Protein AF-A0AAW2RGF0-F1 (afdb_monomer_lite)

Sequence (194 aa):
MIFLYRNGGWCMHDEATTHYIDMIDQTTLGHQLLKSQFNKTPRAGWQIDPFGHSAVQAYLLGAELGFDSVHFARIDYQDRAKRKGDKSLEVIWQGSRTFGSSSQIFANAFPVHYSPPDGFHFEVNDDFNPVQDNPLLFDFNVEERVNDFIAAAMIQANVTRTNHIMWTMGDDFQYQYAESWFKQMDKLIHYVNK

InterPro domains:
  IPR000602 Glycoside hydrolase family 38, N-terminal domain [PF01074] (7-194)
  IPR011330 Glycoside hydrolase/deacetylase, beta/alpha-barrel [SSF88713] (6-193)
  IPR027291 Glycoside hydrolase 38, N-terminal domain superfamily [G3DSA:3.20.110.10] (3-194)
  IPR050843 Glycosyl Hydrolase Family 38 [PTHR11607] (7-194)

Foldseek 3Di:
DDDADALQFLDLDAAPPDDVVVVCVRSVVRQVVCCVPPVDQHQEHENADHADHALCCFQPVDQVSNHQAYEYAHDDPVVLVVLLVVLNQWDFRQSDPVCGPVRTHTYHHDNHHLEFPPLLAQAPPDPGDAQDCDPVDPDHQLVVVLVVVVVRLVSQVSSHDDPDDDGNHDDPPGPPPVCRNVVRVVSNVVSNVD

Organism: Sesamum radiatum (NCBI:txid300843)

pLDDT: mean 97.74, std 3.34, range [58.12, 98.94]

Structure (mmCIF, N/CA/C/O backbone):
data_AF-A0AAW2RGF0-F1
#
_entry.id   AF-A0AAW2RGF0-F1
#
loop_
_atom_site.group_PDB
_atom_site.id
_atom_site.type_symbol
_atom_site.label_atom_id
_atom_site.label_alt_id
_atom_site.label_comp_id
_atom_site.label_asym_id
_atom_site.label_entity_id
_atom_site.label_seq_id
_atom_site.pdbx_PDB_ins_code
_atom_site.Cartn_x
_atom_site.Cartn_y
_atom_site.Cartn_z
_atom_site.occupancy
_atom_site.B_iso_or_equiv
_atom_site.auth_seq_id
_atom_site.auth_comp_id
_atom_site.auth_asym_id
_atom_site.auth_atom_id
_atom_site.pdbx_PDB_model_num
ATOM 1 N N . MET A 1 1 ? 5.015 -21.083 -5.110 1.00 58.12 1 MET A N 1
ATOM 2 C CA . MET A 1 1 ? 4.326 -19.794 -4.899 1.00 58.12 1 MET A CA 1
ATOM 3 C C . MET A 1 1 ? 3.949 -19.695 -3.429 1.00 58.12 1 MET A C 1
ATOM 5 O O . MET A 1 1 ? 3.388 -20.650 -2.904 1.00 58.12 1 MET A O 1
ATOM 9 N N . ILE A 1 2 ? 4.343 -18.621 -2.745 1.00 82.81 2 ILE A N 1
ATOM 10 C CA . ILE A 1 2 ? 3.997 -18.368 -1.339 1.00 82.81 2 ILE A CA 1
ATOM 11 C C . ILE A 1 2 ? 2.954 -17.254 -1.344 1.00 82.81 2 ILE A C 1
ATOM 13 O O . ILE A 1 2 ? 3.208 -16.197 -1.910 1.00 82.81 2 ILE A O 1
ATOM 17 N N . PHE A 1 3 ? 1.796 -17.492 -0.729 1.00 87.81 3 PHE A N 1
ATOM 18 C CA . PHE A 1 3 ? 0.737 -16.492 -0.596 1.00 87.81 3 PHE A CA 1
ATOM 19 C C . PHE A 1 3 ? 0.695 -15.945 0.830 1.00 87.81 3 PHE A C 1
ATOM 21 O O . PHE A 1 3 ? 0.828 -16.693 1.804 1.00 87.81 3 PHE A O 1
ATOM 28 N N . LEU A 1 4 ? 0.485 -14.636 0.940 1.00 90.12 4 LEU A N 1
ATOM 29 C CA . LEU A 1 4 ? 0.260 -13.929 2.195 1.00 90.12 4 LEU A CA 1
ATOM 30 C C . LEU A 1 4 ? -1.112 -13.262 2.134 1.00 90.12 4 LEU A C 1
ATOM 32 O O . LEU A 1 4 ? -1.462 -12.653 1.128 1.00 90.12 4 LEU A O 1
ATOM 36 N N . TYR A 1 5 ? -1.868 -13.358 3.223 1.00 95.00 5 TYR A N 1
ATOM 37 C CA . TYR A 1 5 ? -3.185 -12.740 3.344 1.00 95.00 5 TYR A CA 1
ATOM 38 C C . TYR A 1 5 ? -3.071 -11.464 4.185 1.00 95.00 5 TYR A C 1
ATOM 40 O O . TYR A 1 5 ? -2.484 -11.481 5.270 1.00 95.00 5 TYR A O 1
ATOM 48 N N . ARG A 1 6 ? -3.619 -10.358 3.677 1.00 95.62 6 ARG A N 1
ATOM 49 C CA . ARG A 1 6 ? -3.687 -9.045 4.340 1.00 95.62 6 ARG A CA 1
ATOM 50 C C . ARG A 1 6 ? -5.149 -8.711 4.606 1.00 95.62 6 ARG A C 1
ATOM 52 O O . ARG A 1 6 ? -5.993 -9.103 3.807 1.00 95.62 6 ARG A O 1
ATOM 59 N N . ASN A 1 7 ? -5.435 -8.001 5.699 1.00 97.88 7 ASN A N 1
ATOM 60 C CA . ASN A 1 7 ? -6.787 -7.761 6.222 1.00 97.88 7 ASN A CA 1
ATOM 61 C C . ASN A 1 7 ? -7.527 -9.075 6.560 1.00 97.88 7 ASN A C 1
ATOM 63 O O . ASN A 1 7 ? -7.610 -9.461 7.724 1.00 97.88 7 ASN A O 1
ATOM 67 N N . GLY A 1 8 ? -7.971 -9.812 5.543 1.00 97.75 8 GLY A N 1
ATOM 68 C CA . GLY A 1 8 ? -8.549 -11.148 5.661 1.00 97.75 8 GLY A CA 1
ATOM 69 C C . GLY A 1 8 ? -10.017 -11.186 6.059 1.00 97.75 8 GLY A C 1
ATOM 70 O O . GLY A 1 8 ? -10.528 -12.282 6.260 1.00 97.75 8 GLY A O 1
ATOM 71 N N . GLY A 1 9 ? -10.688 -10.037 6.170 1.00 98.50 9 GLY A N 1
ATOM 72 C CA . GLY A 1 9 ? -12.146 -9.994 6.214 1.00 98.50 9 GLY A CA 1
ATOM 73 C C . GLY A 1 9 ? -12.784 -10.407 4.889 1.00 98.50 9 GLY A C 1
ATOM 74 O O . GLY A 1 9 ? -12.102 -10.616 3.884 1.00 98.50 9 GLY A O 1
ATOM 75 N N . TRP A 1 10 ? -14.108 -10.530 4.893 1.00 98.62 10 TRP A N 1
ATOM 76 C CA . TRP A 1 10 ? -14.881 -10.791 3.680 1.00 98.62 10 TRP A CA 1
ATOM 77 C C . TRP A 1 10 ? -14.760 -9.651 2.659 1.00 98.62 10 TRP A C 1
ATOM 79 O O . TRP A 1 10 ? -14.768 -9.887 1.453 1.00 98.62 10 TRP A O 1
ATOM 89 N N . CYS A 1 11 ? -14.608 -8.417 3.143 1.00 98.69 11 CYS A N 1
ATOM 90 C CA . CYS A 1 11 ? -14.291 -7.249 2.335 1.00 98.69 11 CYS A CA 1
ATOM 91 C C . CYS A 1 11 ? -13.312 -6.311 3.060 1.00 98.69 11 CYS A C 1
ATOM 93 O O . CYS A 1 11 ? -12.982 -6.480 4.236 1.00 98.69 11 CYS A O 1
ATOM 95 N N . MET A 1 12 ? -12.863 -5.288 2.337 1.00 98.75 12 MET A N 1
ATOM 96 C CA . MET A 1 12 ? -12.296 -4.078 2.924 1.00 98.75 12 MET A CA 1
ATOM 97 C C . MET A 1 12 ? -13.466 -3.128 3.208 1.00 98.75 12 MET A C 1
ATOM 99 O O . MET A 1 12 ? -14.015 -2.533 2.284 1.00 98.75 12 MET A O 1
ATOM 103 N N . HIS A 1 13 ? -13.932 -3.093 4.456 1.00 98.75 13 HIS A N 1
ATOM 104 C CA . HIS A 1 13 ? -15.134 -2.351 4.840 1.00 98.75 13 HIS A CA 1
ATOM 105 C C . HIS A 1 13 ? -14.890 -0.839 4.920 1.00 98.75 13 HIS A C 1
ATOM 107 O O . HIS A 1 13 ? -13.779 -0.396 5.194 1.00 98.75 13 HIS A O 1
ATOM 113 N N . ASP A 1 14 ? -15.957 -0.055 4.753 1.00 98.81 14 ASP A N 1
ATOM 114 C CA . ASP A 1 14 ? -15.958 1.367 5.106 1.00 98.81 14 ASP A CA 1
ATOM 115 C C . ASP A 1 14 ? -15.801 1.563 6.624 1.00 98.81 14 ASP A C 1
ATOM 117 O O . ASP A 1 14 ? -16.220 0.722 7.420 1.00 98.81 14 ASP A O 1
ATOM 121 N N . GLU A 1 15 ? -15.238 2.696 7.031 1.00 98.75 15 GLU A N 1
ATOM 122 C CA . GLU A 1 15 ? -14.968 3.035 8.430 1.00 98.75 15 GLU A CA 1
ATOM 123 C C . GLU A 1 15 ? -15.862 4.165 8.970 1.00 98.75 15 GLU A C 1
ATOM 125 O O . GLU A 1 15 ? -15.815 4.459 10.166 1.00 98.75 15 GLU A O 1
ATOM 130 N N . ALA A 1 16 ? -16.669 4.812 8.120 1.00 98.25 16 ALA A N 1
ATOM 131 C CA . ALA A 1 16 ? -17.530 5.928 8.518 1.00 98.25 16 ALA A CA 1
ATOM 132 C C . ALA A 1 16 ? -18.984 5.511 8.793 1.00 98.25 16 ALA A C 1
ATOM 134 O O . ALA A 1 16 ? -19.612 6.012 9.726 1.00 98.25 16 ALA A O 1
ATOM 135 N N . THR A 1 17 ? -19.529 4.613 7.974 1.00 98.50 17 THR A N 1
ATOM 136 C CA . THR A 1 17 ? -20.961 4.268 7.932 1.00 98.50 17 THR A CA 1
ATOM 137 C C . THR A 1 17 ? -21.256 2.824 8.331 1.00 98.50 17 THR A C 1
ATOM 139 O O . THR A 1 17 ? -22.365 2.330 8.129 1.00 98.50 17 THR A O 1
ATOM 142 N N . THR A 1 18 ? -20.286 2.146 8.937 1.00 98.31 18 THR A N 1
ATOM 143 C CA . THR A 1 18 ? -20.418 0.774 9.432 1.00 98.31 18 THR A CA 1
ATOM 144 C C . THR A 1 18 ? -20.630 0.742 10.942 1.00 98.31 18 THR A C 1
ATOM 146 O O . THR A 1 18 ? -20.141 1.588 11.693 1.00 98.31 18 THR A O 1
ATOM 149 N N . HIS A 1 19 ? -21.379 -0.255 11.414 1.00 98.69 19 HIS A N 1
ATOM 150 C CA . HIS A 1 19 ? -21.468 -0.548 12.838 1.00 98.69 19 HIS A CA 1
ATOM 151 C C . HIS A 1 19 ? -20.381 -1.559 13.222 1.00 98.69 19 HIS A C 1
ATOM 153 O O . HIS A 1 19 ? -20.101 -2.494 12.474 1.00 98.69 19 HIS A O 1
ATOM 159 N N . TYR A 1 20 ? -19.787 -1.420 14.412 1.00 98.31 20 TYR A N 1
ATOM 160 C CA . TYR A 1 20 ? -18.670 -2.279 14.834 1.00 98.31 20 TYR A CA 1
ATOM 161 C C . TYR A 1 20 ? -19.033 -3.773 14.884 1.00 98.31 20 TYR A C 1
ATOM 163 O O . TYR A 1 20 ? -18.160 -4.613 14.689 1.00 98.31 20 TYR A O 1
ATOM 171 N N . ILE A 1 21 ? -20.311 -4.107 15.111 1.00 98.75 21 ILE A N 1
ATOM 172 C CA . ILE A 1 21 ? -20.812 -5.491 15.032 1.00 98.75 21 ILE A CA 1
ATOM 173 C C . ILE A 1 21 ? -20.610 -6.040 13.615 1.00 98.75 21 ILE A C 1
ATOM 175 O O . ILE A 1 21 ? -19.971 -7.073 13.453 1.00 98.75 21 ILE A O 1
ATOM 179 N N . ASP A 1 22 ? -21.048 -5.308 12.590 1.00 98.75 22 ASP A N 1
ATOM 180 C CA . ASP A 1 22 ? -20.937 -5.751 11.197 1.00 98.75 22 ASP A CA 1
ATOM 181 C C . ASP A 1 22 ? -19.473 -5.813 10.740 1.00 98.75 22 ASP A C 1
ATOM 183 O O . ASP A 1 22 ? -19.077 -6.719 10.002 1.00 98.75 22 ASP A O 1
ATOM 187 N N . MET A 1 23 ? -18.636 -4.885 11.228 1.00 98.81 23 MET A N 1
ATOM 188 C CA . MET A 1 23 ? -17.187 -4.928 11.010 1.00 98.81 23 MET A CA 1
ATOM 189 C C . MET A 1 23 ? -16.578 -6.225 11.569 1.00 98.81 23 MET A C 1
ATOM 191 O O . MET A 1 23 ? -15.756 -6.850 10.891 1.00 98.81 23 MET A O 1
ATOM 195 N N . ILE A 1 24 ? -16.976 -6.644 12.779 1.00 98.88 24 ILE A N 1
ATOM 196 C CA . ILE A 1 24 ? -16.515 -7.886 13.422 1.00 98.88 24 ILE A CA 1
ATOM 197 C C . ILE A 1 24 ? -17.040 -9.111 12.675 1.00 98.88 24 ILE A C 1
ATOM 199 O O . ILE A 1 24 ? -16.260 -10.030 12.419 1.00 98.88 24 ILE A O 1
ATOM 203 N N . ASP A 1 25 ? -18.315 -9.132 12.297 1.00 98.81 25 ASP A N 1
ATOM 204 C CA . ASP A 1 25 ? -18.946 -10.288 11.656 1.00 98.81 25 ASP A CA 1
ATOM 205 C C . ASP A 1 25 ? -18.302 -10.596 10.301 1.00 98.81 25 ASP A C 1
ATOM 207 O O . ASP A 1 25 ? -17.840 -11.719 10.070 1.00 98.81 25 ASP A O 1
ATOM 211 N N . GLN A 1 26 ? -18.164 -9.591 9.427 1.00 98.75 26 GLN A N 1
ATOM 212 C CA . GLN A 1 26 ? -17.529 -9.792 8.119 1.00 98.75 26 GLN A CA 1
ATOM 213 C C . GLN A 1 26 ? -16.038 -10.152 8.253 1.00 98.75 26 GLN A C 1
ATOM 215 O O . GLN A 1 26 ? -15.516 -10.952 7.471 1.00 98.75 26 GLN A O 1
ATOM 220 N N . THR A 1 27 ? -15.348 -9.606 9.266 1.00 98.81 27 THR A N 1
ATOM 221 C CA . THR A 1 27 ? -13.936 -9.930 9.528 1.00 98.81 27 THR A CA 1
ATOM 222 C C . THR A 1 27 ? -13.800 -11.378 9.977 1.00 98.81 27 THR A C 1
ATOM 224 O O . THR A 1 27 ? -12.968 -12.124 9.462 1.00 98.81 27 THR A O 1
ATOM 227 N N . THR A 1 28 ? -14.653 -11.786 10.917 1.00 98.75 28 THR A N 1
ATOM 228 C CA . THR A 1 28 ? -14.674 -13.129 11.494 1.00 98.75 28 THR A CA 1
ATOM 229 C C . THR A 1 28 ? -14.959 -14.173 10.424 1.00 98.75 28 THR A C 1
ATOM 231 O O . THR A 1 28 ? -14.260 -15.184 10.371 1.00 98.75 28 THR A O 1
ATOM 234 N N . LEU A 1 29 ? -15.919 -13.908 9.530 1.00 98.75 29 LEU A N 1
ATOM 235 C CA . LEU A 1 29 ? -16.237 -14.788 8.406 1.00 98.75 29 LEU A CA 1
ATOM 236 C C . LEU A 1 29 ? -15.002 -15.065 7.532 1.00 98.75 29 LEU A C 1
ATOM 238 O O . LEU A 1 29 ? -14.674 -16.223 7.262 1.00 98.75 29 LEU A O 1
ATOM 242 N N . GLY A 1 30 ? -14.282 -14.014 7.130 1.00 98.62 30 GLY A N 1
ATOM 243 C CA . GLY A 1 30 ? -13.067 -14.158 6.327 1.00 98.62 30 GLY A CA 1
ATOM 244 C C . GLY A 1 30 ? -11.927 -14.856 7.084 1.00 98.62 30 GLY A C 1
ATOM 245 O O . GLY A 1 30 ? -11.312 -15.794 6.569 1.00 98.62 30 GLY A O 1
ATOM 246 N N . HIS A 1 31 ? -11.690 -14.487 8.348 1.00 98.62 31 HIS A N 1
ATOM 247 C CA . HIS A 1 31 ? -10.636 -15.088 9.177 1.00 98.62 31 HIS A CA 1
ATOM 248 C C . HIS A 1 31 ? -10.885 -16.574 9.451 1.00 98.62 31 HIS A C 1
ATOM 250 O O . HIS A 1 31 ? -9.945 -17.367 9.395 1.00 98.62 31 HIS A O 1
ATOM 256 N N . GLN A 1 32 ? -12.132 -16.983 9.699 1.00 98.56 32 GLN A N 1
ATOM 257 C CA . GLN A 1 32 ? -12.496 -18.393 9.880 1.00 98.56 32 GLN A CA 1
ATOM 258 C C . GLN A 1 32 ? -12.235 -19.216 8.616 1.00 98.56 32 GLN A C 1
ATOM 260 O O . GLN A 1 32 ? -11.718 -20.337 8.696 1.00 98.56 32 GLN A O 1
ATOM 265 N N . LEU A 1 33 ? -12.532 -18.659 7.440 1.00 98.38 33 LEU A N 1
ATOM 266 C CA . LEU A 1 33 ? -12.225 -19.306 6.170 1.00 98.38 33 LEU A CA 1
ATOM 267 C C . LEU A 1 33 ? -10.709 -19.464 5.989 1.00 98.38 33 LEU A C 1
ATOM 269 O O . LEU A 1 33 ? -10.232 -20.573 5.757 1.00 98.38 33 LEU A O 1
ATOM 273 N N . LEU A 1 34 ? -9.927 -18.400 6.196 1.00 98.06 34 LEU A N 1
ATOM 274 C CA . LEU A 1 34 ? -8.464 -18.466 6.092 1.00 98.06 34 LEU A CA 1
ATOM 275 C C . LEU A 1 34 ? -7.842 -19.447 7.094 1.00 98.06 34 LEU A C 1
ATOM 277 O O . LEU A 1 34 ? -6.906 -20.185 6.763 1.00 98.06 34 LEU A O 1
ATOM 281 N N . LYS A 1 35 ? -8.376 -19.490 8.317 1.00 97.81 35 LYS A N 1
ATOM 282 C CA . LYS A 1 35 ? -7.906 -20.395 9.363 1.00 97.81 35 LYS A CA 1
ATOM 283 C C . LYS A 1 35 ? -8.228 -21.851 9.039 1.00 97.81 35 LYS A C 1
ATOM 285 O O . LYS A 1 35 ? -7.351 -22.696 9.192 1.00 97.81 35 LYS A O 1
ATOM 290 N N . SER A 1 36 ? -9.440 -22.145 8.576 1.00 98.31 36 SER A N 1
ATOM 291 C CA . SER A 1 36 ? -9.857 -23.518 8.258 1.00 98.31 36 SER A CA 1
ATOM 292 C C . SER A 1 36 ? -9.181 -24.069 7.002 1.00 98.31 36 SER A C 1
ATOM 294 O O . SER A 1 36 ? -8.765 -25.224 7.003 1.00 98.31 36 SER A O 1
ATOM 296 N N . GLN A 1 37 ? -9.023 -23.251 5.958 1.00 98.06 37 GLN A N 1
ATOM 297 C CA . GLN A 1 37 ? -8.476 -23.702 4.674 1.00 98.06 37 GLN A CA 1
ATOM 298 C C . GLN A 1 37 ? -6.946 -23.705 4.643 1.00 98.06 37 GLN A C 1
ATOM 300 O O . GLN A 1 37 ? -6.339 -24.590 4.043 1.00 98.06 37 GLN A O 1
ATOM 305 N N . PHE A 1 38 ? -6.302 -22.728 5.288 1.00 97.25 38 PHE A N 1
ATOM 306 C CA . PHE A 1 38 ? -4.858 -22.510 5.140 1.00 97.25 38 PHE A CA 1
ATOM 307 C C . PHE A 1 38 ? -4.095 -22.489 6.466 1.00 97.25 38 PHE A C 1
ATOM 309 O O . PHE A 1 38 ? -2.870 -22.346 6.465 1.00 97.25 38 PHE A O 1
ATOM 316 N N . ASN A 1 39 ? -4.795 -22.601 7.600 1.00 97.25 39 ASN A N 1
ATOM 317 C CA . ASN A 1 39 ? -4.231 -22.400 8.934 1.00 97.25 39 ASN A CA 1
ATOM 318 C C . ASN A 1 39 ? -3.439 -21.082 9.043 1.00 97.25 39 ASN A C 1
ATOM 320 O O . ASN A 1 39 ? -2.368 -21.023 9.652 1.00 97.25 39 ASN A O 1
ATOM 324 N N . LYS A 1 40 ? -3.954 -20.016 8.415 1.00 97.31 40 LYS A N 1
ATOM 325 C CA . LYS A 1 40 ? -3.344 -18.681 8.427 1.00 97.31 40 LYS A CA 1
ATOM 326 C C . LYS A 1 40 ? -4.178 -17.702 9.241 1.00 97.31 40 LYS A C 1
ATOM 328 O O . LYS A 1 40 ? -5.402 -17.754 9.227 1.00 97.31 40 LYS A O 1
ATOM 333 N N . THR A 1 41 ? -3.476 -16.796 9.911 1.00 97.19 41 THR A N 1
ATOM 334 C CA . THR A 1 41 ? -4.045 -15.665 10.644 1.00 97.19 41 THR A CA 1
ATOM 335 C C . THR A 1 41 ? -3.312 -14.409 10.165 1.00 97.19 41 THR A C 1
ATOM 337 O O . THR A 1 41 ? -2.097 -14.330 10.371 1.00 97.19 41 THR A O 1
ATOM 340 N N . PRO A 1 42 ? -3.983 -13.478 9.461 1.00 97.69 42 PRO A N 1
ATOM 341 C CA . PRO A 1 42 ? -3.365 -12.235 9.005 1.00 97.69 42 PRO A CA 1
ATOM 342 C C . PRO A 1 42 ? -2.793 -11.418 10.170 1.00 97.69 42 PRO A C 1
ATOM 344 O O . PRO A 1 42 ? -3.322 -11.445 11.276 1.00 97.69 42 PRO A O 1
ATOM 347 N N . ARG A 1 43 ? -1.703 -10.688 9.911 1.00 98.12 43 ARG A N 1
ATOM 348 C CA . ARG A 1 43 ? -1.014 -9.839 10.906 1.00 98.12 43 ARG A CA 1
ATOM 349 C C . ARG A 1 43 ? -0.965 -8.361 10.522 1.00 98.12 43 ARG A C 1
ATOM 351 O O . ARG A 1 43 ? -0.490 -7.547 11.301 1.00 98.12 43 ARG A O 1
ATOM 358 N N . ALA A 1 44 ? -1.450 -8.015 9.333 1.00 98.69 44 ALA A N 1
ATOM 359 C CA . ALA A 1 44 ? -1.445 -6.651 8.826 1.00 98.69 44 ALA A CA 1
ATOM 360 C C . ALA A 1 44 ? -2.809 -6.308 8.224 1.00 98.69 44 ALA A C 1
ATOM 362 O O . ALA A 1 44 ? -3.252 -6.949 7.263 1.00 98.69 44 ALA A O 1
ATOM 363 N N . GLY A 1 45 ? -3.444 -5.278 8.777 1.00 98.75 45 GLY A N 1
ATOM 364 C CA . GLY A 1 45 ? -4.636 -4.650 8.228 1.00 98.75 45 GLY A CA 1
ATOM 365 C C . GLY A 1 45 ? -4.325 -3.929 6.917 1.00 98.75 45 GLY A C 1
ATOM 366 O O . GLY A 1 45 ? -3.232 -3.393 6.721 1.00 98.75 45 GLY A O 1
ATOM 367 N N . TRP A 1 46 ? -5.290 -3.927 6.005 1.00 98.81 46 TRP A N 1
ATOM 368 C CA . TRP A 1 46 ? -5.160 -3.335 4.674 1.00 98.81 46 TRP A CA 1
ATOM 369 C C . TRP A 1 46 ? -6.440 -2.565 4.369 1.00 98.81 46 TRP A C 1
ATOM 371 O O . TRP A 1 46 ? -7.465 -3.180 4.081 1.00 98.81 46 TRP A O 1
ATOM 381 N N . GLN A 1 47 ? -6.372 -1.246 4.535 1.00 98.81 47 GLN A N 1
ATOM 382 C CA . GLN A 1 47 ? -7.478 -0.291 4.422 1.00 98.81 47 GLN A CA 1
ATOM 383 C C . GLN A 1 47 ? -7.090 0.793 3.410 1.00 98.81 47 GLN A C 1
ATOM 385 O O . GLN A 1 47 ? -7.026 1.980 3.714 1.00 98.81 47 GLN A O 1
ATOM 390 N N . ILE A 1 48 ? -6.713 0.378 2.203 1.00 98.62 48 ILE A N 1
ATOM 391 C CA . ILE A 1 48 ? -6.129 1.289 1.210 1.00 98.62 48 ILE A CA 1
ATOM 392 C C . ILE A 1 48 ? -7.136 2.283 0.632 1.00 98.62 48 ILE A C 1
ATOM 394 O O . ILE A 1 48 ? -6.726 3.386 0.279 1.00 98.62 48 ILE A O 1
ATOM 398 N N . ASP A 1 49 ? -8.418 1.919 0.601 1.00 98.62 49 ASP A N 1
ATOM 399 C CA . ASP A 1 49 ? -9.454 2.650 -0.130 1.00 98.62 49 ASP A CA 1
ATOM 400 C C . ASP A 1 49 ? -10.633 3.249 0.684 1.00 98.62 49 ASP A C 1
ATOM 402 O O . ASP A 1 49 ? -11.335 4.095 0.132 1.00 98.62 49 ASP A O 1
ATOM 406 N N . PRO A 1 50 ? -10.867 2.939 1.980 1.00 98.69 50 PRO A N 1
ATOM 407 C CA . PRO A 1 50 ? -11.859 3.672 2.774 1.00 98.69 50 PRO A CA 1
ATOM 408 C C . PRO A 1 50 ? -11.584 5.180 2.853 1.00 98.69 50 PRO A C 1
ATOM 410 O O . PRO A 1 50 ? -10.436 5.626 2.915 1.00 98.69 50 PRO A O 1
ATOM 413 N N . PHE A 1 51 ? -12.645 5.989 2.876 1.00 98.38 51 PHE A N 1
ATOM 414 C CA . PHE A 1 51 ? -12.557 7.451 2.804 1.00 98.38 51 PHE A CA 1
ATOM 415 C C . PHE A 1 51 ? -12.405 8.097 4.187 1.00 98.38 51 PHE A C 1
ATOM 417 O O . PHE A 1 51 ? -13.324 8.724 4.713 1.00 98.38 51 PHE A O 1
ATOM 424 N N . GLY A 1 52 ? -11.203 7.974 4.749 1.00 97.50 52 GLY A N 1
ATOM 425 C CA . GLY A 1 52 ? -10.902 8.357 6.126 1.00 97.50 52 GLY A CA 1
ATOM 426 C C . GLY A 1 52 ? -10.994 7.157 7.065 1.00 97.50 52 GLY A C 1
ATOM 427 O O . GLY A 1 52 ? -11.513 6.106 6.699 1.00 97.50 52 GLY A O 1
ATOM 428 N N . HIS A 1 53 ? -10.447 7.310 8.273 1.00 98.75 53 HIS A N 1
ATOM 429 C CA . HIS A 1 53 ? -10.206 6.177 9.165 1.00 98.75 53 HIS A CA 1
ATOM 430 C C . HIS A 1 53 ? -10.722 6.431 10.580 1.00 98.75 53 HIS A C 1
ATOM 432 O O . HIS A 1 53 ? -10.573 7.526 11.132 1.00 98.75 53 HIS A O 1
ATOM 438 N N . SER A 1 54 ? -11.324 5.408 11.181 1.00 98.69 54 SER A N 1
ATOM 439 C CA . SER A 1 54 ? -11.974 5.494 12.486 1.00 98.69 54 SER A CA 1
ATOM 440 C C . SER A 1 54 ? -11.039 5.080 13.620 1.00 98.69 54 SER A C 1
ATOM 442 O O . SER A 1 54 ? -10.190 4.200 13.491 1.00 98.69 54 SER A O 1
ATOM 444 N N . ALA A 1 55 ? -11.238 5.665 14.802 1.00 98.69 55 ALA A N 1
ATOM 445 C CA . ALA A 1 55 ? -10.524 5.236 16.003 1.00 98.69 55 ALA A CA 1
ATOM 446 C C . ALA A 1 55 ? -10.764 3.745 16.319 1.00 98.69 55 ALA A C 1
ATOM 448 O O . ALA A 1 55 ? -9.845 3.051 16.755 1.00 98.69 55 ALA A O 1
ATOM 449 N N . VAL A 1 56 ? -11.984 3.254 16.064 1.00 98.69 56 VAL A N 1
ATOM 450 C CA . VAL A 1 56 ? -12.394 1.856 16.277 1.00 98.69 56 VAL A CA 1
ATOM 451 C C . VAL A 1 56 ? -11.629 0.901 15.364 1.00 98.69 56 VAL A C 1
ATOM 453 O O . VAL A 1 56 ? -11.214 -0.159 15.831 1.00 98.69 56 VAL A O 1
ATOM 456 N N . GLN A 1 57 ? -11.353 1.292 14.118 1.00 98.88 57 GLN A N 1
ATOM 457 C CA . GLN A 1 57 ? -10.534 0.485 13.216 1.00 98.88 57 GLN A CA 1
ATOM 458 C C . GLN A 1 57 ? -9.136 0.232 13.779 1.00 98.88 57 GLN A C 1
ATOM 460 O O . GLN A 1 57 ? -8.617 -0.875 13.669 1.00 98.88 57 GLN A O 1
ATOM 465 N N . ALA A 1 58 ? -8.528 1.243 14.400 1.00 98.56 58 ALA A N 1
ATOM 466 C CA . ALA A 1 58 ? -7.175 1.133 14.931 1.00 98.56 58 ALA A CA 1
ATOM 467 C C . ALA A 1 58 ? -7.086 0.170 16.117 1.00 98.56 58 ALA A C 1
ATOM 469 O O . ALA A 1 58 ? -6.258 -0.742 16.122 1.00 98.56 58 ALA A O 1
ATOM 470 N N . TYR A 1 59 ? -7.919 0.391 17.140 1.00 98.69 59 TYR A N 1
ATOM 471 C CA . TYR A 1 59 ? -7.793 -0.369 18.381 1.00 98.69 59 TYR A CA 1
ATOM 472 C C . TYR A 1 59 ? -8.529 -1.709 18.300 1.00 98.69 59 TYR A C 1
ATOM 474 O O . TYR A 1 59 ? -7.947 -2.720 18.664 1.00 98.69 59 TYR A O 1
ATOM 482 N N . LEU A 1 60 ? -9.766 -1.754 17.791 1.00 98.62 60 LEU A N 1
ATOM 483 C CA . LEU A 1 60 ? -10.603 -2.958 17.841 1.00 98.62 60 LEU A CA 1
ATOM 484 C C . LEU A 1 60 ? -10.378 -3.864 16.629 1.00 98.62 60 LEU A C 1
ATOM 486 O O . LEU A 1 60 ? -10.034 -5.029 16.787 1.00 98.62 60 LEU A O 1
ATOM 490 N N . LEU A 1 61 ? -10.518 -3.328 15.413 1.00 98.69 61 LEU A N 1
ATOM 491 C CA . LEU A 1 61 ? -10.323 -4.088 14.166 1.00 98.69 61 LEU A CA 1
ATOM 492 C C . LEU A 1 61 ? -8.862 -4.049 13.673 1.00 98.69 61 LEU A C 1
ATOM 494 O O . LEU A 1 61 ? -8.563 -4.347 12.515 1.00 98.69 61 LEU A O 1
ATOM 498 N N . GLY A 1 62 ? -7.950 -3.673 14.566 1.00 98.62 62 GLY A N 1
ATOM 499 C CA . GLY A 1 62 ? -6.514 -3.638 14.354 1.00 98.62 62 GLY A CA 1
ATOM 500 C C . GLY A 1 62 ? -5.818 -4.379 15.484 1.00 98.62 62 GLY A C 1
ATOM 501 O O . GLY A 1 62 ? -5.560 -5.577 15.375 1.00 98.62 62 GLY A O 1
ATOM 502 N N . ALA A 1 63 ? -5.540 -3.668 16.578 1.00 98.56 63 ALA A N 1
ATOM 503 C CA . ALA A 1 63 ? -4.779 -4.215 17.699 1.00 98.56 63 ALA A CA 1
ATOM 504 C C . ALA A 1 63 ? -5.453 -5.445 18.342 1.00 98.56 63 ALA A C 1
ATOM 506 O O . ALA A 1 63 ? -4.805 -6.482 18.473 1.00 98.56 63 ALA A O 1
ATOM 507 N N . GLU A 1 64 ? -6.751 -5.386 18.671 1.00 98.56 64 GLU A N 1
ATOM 508 C CA . GLU A 1 64 ? -7.456 -6.505 19.329 1.00 98.56 64 GLU A CA 1
ATOM 509 C C . GLU A 1 64 ? -7.658 -7.731 18.416 1.00 98.56 64 GLU A C 1
ATOM 511 O O . GLU A 1 64 ? -7.776 -8.851 18.910 1.00 98.56 64 GLU A O 1
ATOM 516 N N . LEU A 1 65 ? -7.620 -7.568 17.085 1.00 97.75 65 LEU A N 1
ATOM 517 C CA . LEU A 1 65 ? -7.557 -8.711 16.157 1.00 97.75 65 LEU A CA 1
ATOM 518 C C . LEU A 1 65 ? -6.195 -9.423 16.182 1.00 97.75 65 LEU A C 1
ATOM 520 O O . LEU A 1 65 ? -6.046 -10.505 15.612 1.00 97.75 65 LEU A O 1
ATOM 524 N N . GLY A 1 66 ? -5.188 -8.816 16.812 1.00 98.25 66 GLY A N 1
ATOM 525 C CA . GLY A 1 66 ? -3.811 -9.289 16.814 1.00 98.25 66 GLY A CA 1
ATOM 526 C C . GLY A 1 66 ? -3.012 -8.853 15.586 1.00 98.25 66 GLY A C 1
ATOM 527 O O . GLY A 1 66 ? -2.052 -9.544 15.227 1.00 98.25 66 GLY A O 1
ATOM 528 N N . PHE A 1 67 ? -3.396 -7.752 14.927 1.00 98.75 67 PHE A N 1
ATOM 529 C CA . PHE A 1 67 ? -2.564 -7.136 13.893 1.00 98.75 67 PHE A CA 1
ATOM 530 C C . PHE A 1 67 ? -1.417 -6.336 14.505 1.00 98.75 67 PHE A C 1
ATOM 532 O O . PHE A 1 67 ? -1.583 -5.613 15.483 1.00 98.75 67 PHE A O 1
ATOM 539 N N . ASP A 1 68 ? -0.258 -6.432 13.862 1.00 98.75 68 ASP A N 1
ATOM 540 C CA . ASP A 1 68 ? 0.932 -5.653 14.191 1.00 98.75 68 ASP A CA 1
ATOM 541 C C . ASP A 1 68 ? 0.898 -4.277 13.496 1.00 98.75 68 ASP A C 1
ATOM 543 O O . ASP A 1 68 ? 1.450 -3.297 14.003 1.00 98.75 68 ASP A O 1
ATOM 547 N N . SER A 1 69 ? 0.230 -4.185 12.338 1.00 98.88 69 SER A N 1
ATOM 548 C CA . SER A 1 69 ? 0.144 -2.960 11.541 1.00 98.88 69 SER A CA 1
ATOM 549 C C . SER A 1 69 ? -1.179 -2.787 10.797 1.00 98.88 69 SER A C 1
ATOM 551 O O . SER A 1 69 ? -1.890 -3.750 10.512 1.00 98.88 69 SER A O 1
ATOM 553 N N . VAL A 1 70 ? -1.485 -1.546 10.422 1.00 98.94 70 VAL A N 1
ATOM 554 C CA . VAL A 1 70 ? -2.541 -1.186 9.471 1.00 98.94 70 VAL A CA 1
ATOM 555 C C . VAL A 1 70 ? -1.989 -0.202 8.441 1.00 98.94 70 VAL A C 1
ATOM 557 O O . VAL A 1 70 ? -1.223 0.705 8.769 1.00 98.94 70 VAL A O 1
ATOM 560 N N . HIS A 1 71 ? -2.347 -0.410 7.178 1.00 98.88 71 HIS A N 1
ATOM 561 C CA . HIS A 1 71 ? -1.834 0.361 6.050 1.00 98.88 71 HIS A CA 1
ATOM 562 C C . HIS A 1 71 ? -2.986 0.949 5.245 1.00 98.88 71 HIS A C 1
ATOM 564 O O . HIS A 1 71 ? -3.954 0.235 4.970 1.00 98.88 71 HIS A O 1
ATOM 570 N N . PHE A 1 72 ? -2.870 2.217 4.863 1.00 98.88 72 PHE A N 1
ATOM 571 C CA . PHE A 1 72 ? -3.941 2.939 4.186 1.00 98.88 72 PHE A CA 1
ATOM 572 C C . PHE A 1 72 ? -3.418 4.071 3.305 1.00 98.88 72 PHE A C 1
ATOM 574 O O . PHE A 1 72 ? -2.359 4.641 3.573 1.00 98.88 72 PHE A O 1
ATOM 581 N N . ALA A 1 73 ? -4.162 4.428 2.255 1.00 98.75 73 ALA A N 1
ATOM 582 C CA . ALA A 1 73 ? -3.763 5.513 1.365 1.00 98.75 73 ALA A CA 1
ATOM 583 C C . ALA A 1 73 ? -4.463 6.835 1.687 1.00 98.75 73 ALA A C 1
ATOM 585 O O . ALA A 1 73 ? -3.853 7.885 1.493 1.00 98.75 73 ALA A O 1
ATOM 586 N N . ARG A 1 74 ? -5.713 6.832 2.165 1.00 98.69 74 ARG A N 1
ATOM 587 C CA . ARG A 1 74 ? -6.585 8.020 2.176 1.00 98.69 74 ARG A CA 1
ATOM 588 C C . ARG A 1 74 ? -6.574 8.767 3.519 1.00 98.69 74 ARG A C 1
ATOM 590 O O . ARG A 1 74 ? -7.332 8.486 4.433 1.00 98.69 74 ARG A O 1
ATOM 597 N N . ILE A 1 75 ? -5.752 9.808 3.594 1.00 98.81 75 ILE A N 1
ATOM 598 C CA . ILE A 1 75 ? -5.801 10.849 4.631 1.00 98.81 75 ILE A CA 1
ATOM 599 C C . ILE A 1 75 ? -6.039 12.217 3.987 1.00 98.81 75 ILE A C 1
ATOM 601 O O . ILE A 1 75 ? -5.797 12.380 2.783 1.00 98.81 75 ILE A O 1
ATOM 605 N N . ASP A 1 76 ? -6.479 13.189 4.790 1.00 98.75 76 ASP A N 1
ATOM 606 C CA . ASP A 1 76 ? -6.650 14.578 4.360 1.00 98.75 76 ASP A CA 1
ATOM 607 C C . ASP A 1 76 ? -5.377 15.117 3.678 1.00 98.75 76 ASP A C 1
ATOM 609 O O . ASP A 1 76 ? -4.250 14.809 4.076 1.00 98.75 76 ASP A O 1
ATOM 613 N N . TYR A 1 77 ? -5.546 15.908 2.619 1.00 98.50 77 TYR A N 1
ATOM 614 C CA . TYR A 1 77 ? -4.423 16.376 1.806 1.00 98.50 77 TYR A CA 1
ATOM 615 C C . TYR A 1 77 ? -3.514 17.367 2.553 1.00 98.50 77 TYR A C 1
ATOM 617 O O . TYR A 1 77 ? -2.299 17.351 2.331 1.00 98.50 77 TYR A O 1
ATOM 625 N N . GLN A 1 78 ? -4.064 18.193 3.453 1.00 98.81 78 GLN A N 1
ATOM 626 C CA . GLN A 1 78 ? -3.284 19.104 4.294 1.00 98.81 78 GLN A CA 1
ATOM 627 C C . GLN A 1 78 ? -2.506 18.307 5.343 1.00 98.81 78 GLN A C 1
ATOM 629 O O . GLN A 1 78 ? -1.312 18.551 5.536 1.00 98.81 78 GLN A O 1
ATOM 634 N N . ASP A 1 79 ? -3.149 17.307 5.961 1.00 98.75 79 ASP A N 1
ATOM 635 C CA . ASP A 1 79 ? -2.480 16.397 6.900 1.00 98.75 79 ASP A CA 1
ATOM 636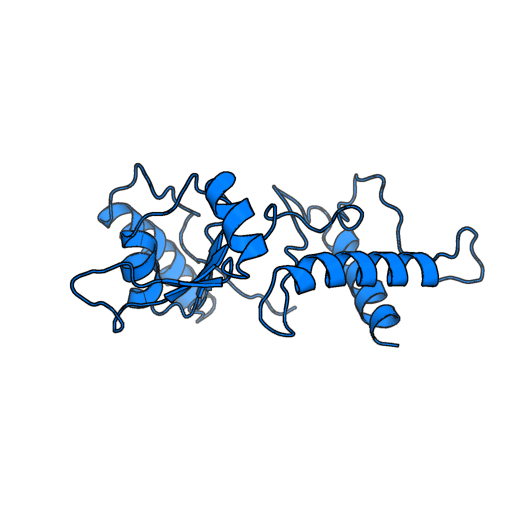 C C . ASP A 1 79 ? -1.345 15.630 6.206 1.00 98.75 79 ASP A C 1
ATOM 638 O O . ASP A 1 79 ? -0.225 15.572 6.709 1.00 98.75 79 ASP A O 1
ATOM 642 N N . ARG A 1 80 ? -1.566 15.129 4.985 1.00 98.75 80 ARG A N 1
ATOM 643 C CA . ARG A 1 80 ? -0.523 14.449 4.204 1.00 98.75 80 ARG A CA 1
ATOM 644 C C . ARG A 1 80 ? 0.672 15.347 3.909 1.00 98.75 80 ARG A C 1
ATOM 646 O O . ARG A 1 80 ? 1.810 14.912 4.083 1.00 98.75 80 ARG A O 1
ATOM 653 N N . ALA A 1 81 ? 0.433 16.577 3.451 1.00 98.62 81 ALA A N 1
ATOM 654 C CA . ALA A 1 81 ? 1.502 17.530 3.157 1.00 98.62 81 ALA A CA 1
ATOM 655 C C . ALA A 1 81 ? 2.339 17.822 4.411 1.00 98.62 81 ALA A C 1
ATOM 657 O O . ALA A 1 81 ? 3.570 17.775 4.361 1.00 98.62 81 ALA A O 1
ATOM 658 N N . LYS A 1 82 ? 1.672 18.020 5.553 1.00 98.81 82 LYS A N 1
ATOM 659 C CA . LYS A 1 82 ? 2.329 18.191 6.849 1.00 98.81 82 LYS A CA 1
ATOM 660 C C . LYS A 1 82 ? 3.139 16.957 7.251 1.00 98.81 82 LYS A C 1
ATOM 662 O O . LYS A 1 82 ? 4.320 17.076 7.565 1.00 98.81 82 LYS A O 1
ATOM 667 N N . ARG A 1 83 ? 2.549 15.762 7.175 1.00 98.75 83 ARG A N 1
ATOM 668 C CA . ARG A 1 83 ? 3.209 14.501 7.545 1.00 98.75 83 ARG A CA 1
ATOM 669 C C . ARG A 1 83 ? 4.417 14.170 6.685 1.00 98.75 83 ARG A C 1
ATOM 671 O O . ARG A 1 83 ? 5.364 13.582 7.197 1.00 98.75 83 ARG A O 1
ATOM 678 N N . LYS A 1 84 ? 4.417 14.548 5.404 1.00 98.62 84 LYS A N 1
ATOM 679 C CA . LYS A 1 84 ? 5.611 14.444 4.553 1.00 98.62 84 LYS A CA 1
ATOM 680 C C . LYS A 1 84 ? 6.748 15.324 5.071 1.00 98.62 84 LYS A C 1
ATOM 682 O O . LYS A 1 84 ? 7.871 14.841 5.172 1.00 98.62 84 LYS A O 1
ATOM 687 N N . GLY A 1 8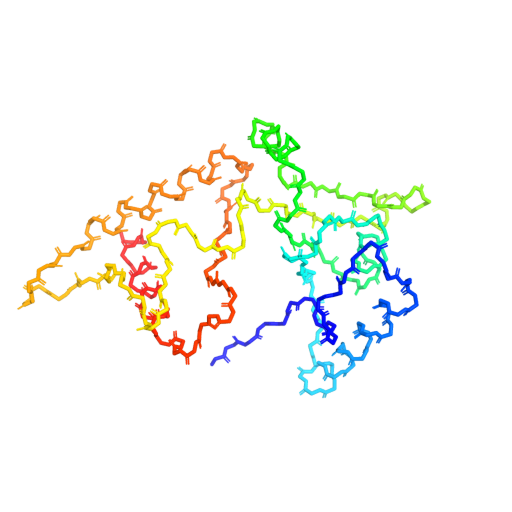5 ? 6.451 16.577 5.427 1.00 98.25 85 GLY A N 1
ATOM 688 C CA . GLY A 1 85 ? 7.433 17.504 6.002 1.00 98.25 85 GLY A CA 1
ATOM 689 C C . GLY A 1 85 ? 7.973 17.035 7.356 1.00 98.25 85 GLY A C 1
ATOM 690 O O . GLY A 1 85 ? 9.179 17.059 7.586 1.00 98.25 85 GLY A O 1
ATOM 691 N N . ASP A 1 86 ? 7.090 16.517 8.210 1.00 98.31 86 ASP A N 1
ATOM 692 C CA . ASP A 1 86 ? 7.416 16.064 9.569 1.00 98.31 86 ASP A CA 1
ATOM 693 C C . ASP A 1 86 ? 7.927 14.607 9.627 1.00 98.31 86 ASP A C 1
ATOM 695 O O . ASP A 1 86 ? 8.214 14.084 10.709 1.00 98.31 86 ASP A O 1
ATOM 699 N N . LYS A 1 87 ? 7.988 13.912 8.480 1.00 98.31 87 LYS A N 1
ATOM 700 C CA . LYS A 1 87 ? 8.218 12.459 8.378 1.00 98.31 87 LYS A CA 1
ATOM 701 C C . LYS A 1 87 ? 7.334 11.663 9.347 1.00 98.31 87 LYS A C 1
ATOM 703 O O . LYS A 1 87 ? 7.817 10.821 10.099 1.00 98.31 87 LYS A O 1
ATOM 708 N N . SER A 1 88 ? 6.040 11.962 9.393 1.00 98.69 88 SER A N 1
ATOM 709 C CA . SER A 1 88 ? 5.056 11.385 10.324 1.00 98.69 88 SER A CA 1
ATOM 710 C C . SER A 1 88 ? 3.892 10.682 9.611 1.00 98.69 88 SER A C 1
ATOM 712 O O . SER A 1 88 ? 2.792 10.565 10.151 1.00 98.69 88 SER A O 1
ATOM 714 N N . LEU A 1 89 ? 4.137 10.190 8.392 1.00 98.75 89 LEU A N 1
ATOM 715 C CA . LEU A 1 89 ? 3.240 9.266 7.682 1.00 98.75 89 LEU A CA 1
ATOM 716 C C . LEU A 1 89 ? 3.108 7.915 8.409 1.00 98.75 89 LEU A C 1
ATOM 718 O O . LEU A 1 89 ? 2.058 7.281 8.363 1.00 98.75 89 LEU A O 1
ATOM 722 N N . GLU A 1 90 ? 4.158 7.520 9.128 1.00 98.88 90 GLU A N 1
ATOM 723 C CA . GLU A 1 90 ? 4.204 6.328 9.970 1.00 98.88 90 GLU A CA 1
ATOM 724 C C . GLU A 1 90 ? 4.107 6.731 11.446 1.00 98.88 90 GLU A C 1
ATOM 726 O O . GLU A 1 90 ? 4.902 7.543 11.939 1.00 98.88 90 GLU A O 1
ATOM 731 N N . VAL A 1 91 ? 3.131 6.173 12.164 1.00 98.81 91 VAL A N 1
ATOM 732 C CA . VAL A 1 91 ? 2.866 6.497 13.574 1.00 98.81 91 VAL A CA 1
ATOM 733 C C . VAL A 1 91 ? 2.486 5.260 14.381 1.00 98.81 91 VAL A C 1
ATOM 735 O O . VAL A 1 91 ? 2.025 4.258 13.843 1.00 98.81 91 VAL A O 1
ATOM 738 N N . ILE A 1 92 ? 2.627 5.355 15.702 1.00 98.81 92 ILE A N 1
ATOM 739 C CA . ILE A 1 92 ? 1.952 4.444 16.628 1.00 98.81 92 ILE A CA 1
ATOM 740 C C . ILE A 1 92 ? 0.596 5.059 16.960 1.00 98.81 92 ILE A C 1
ATOM 742 O O . ILE A 1 92 ? 0.524 6.122 17.577 1.00 98.81 92 ILE A O 1
ATOM 746 N N . TRP A 1 93 ? -0.476 4.416 16.511 1.00 98.75 93 TRP A N 1
ATOM 747 C CA . TRP A 1 93 ? -1.831 4.920 16.665 1.00 98.75 93 TRP A CA 1
ATOM 748 C C . TRP A 1 93 ? -2.505 4.300 17.890 1.00 98.75 93 TRP A C 1
ATOM 750 O O . TRP A 1 93 ? -2.786 3.104 17.932 1.00 98.75 93 TRP A O 1
ATOM 760 N N . GLN A 1 94 ? -2.781 5.138 18.890 1.00 98.69 94 GLN A N 1
ATOM 761 C CA . GLN A 1 94 ? -3.563 4.791 20.079 1.00 98.69 94 GLN A CA 1
ATOM 762 C C . GLN A 1 94 ? -5.023 5.217 19.876 1.00 98.69 94 GLN A C 1
ATOM 764 O O . GLN A 1 94 ? -5.420 6.323 20.240 1.00 98.69 94 GLN A O 1
ATOM 769 N N . GLY A 1 95 ? -5.818 4.353 19.237 1.00 98.12 95 GLY A N 1
ATOM 770 C CA . GLY A 1 95 ? -7.216 4.648 18.896 1.00 98.12 95 GLY A CA 1
ATOM 771 C C . GLY A 1 95 ? -8.174 4.665 20.094 1.00 98.12 95 GLY A C 1
ATOM 772 O O . GLY A 1 95 ? -9.213 5.317 20.044 1.00 98.12 95 GLY A O 1
ATOM 773 N N . SER A 1 96 ? -7.837 3.986 21.194 1.00 98.50 96 SER A N 1
ATOM 774 C CA . SER A 1 96 ? -8.678 3.929 22.396 1.00 98.50 96 SER A CA 1
ATOM 775 C C . SER A 1 96 ? -8.126 4.810 23.510 1.00 98.50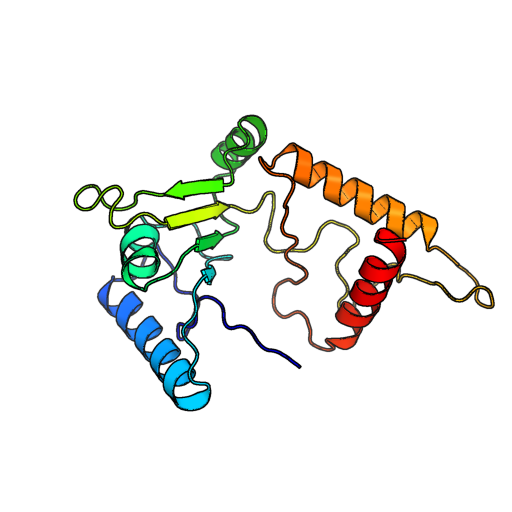 96 SER A C 1
ATOM 777 O O . SER A 1 96 ? -7.002 4.616 23.964 1.00 98.50 96 SER A O 1
ATOM 779 N N . ARG A 1 97 ? -8.949 5.729 24.030 1.00 97.88 97 ARG A N 1
ATOM 780 C CA . ARG A 1 97 ? -8.619 6.493 25.249 1.00 97.88 97 ARG A CA 1
ATOM 781 C C . ARG A 1 97 ? -8.616 5.621 26.507 1.00 97.88 97 ARG A C 1
ATOM 783 O O . ARG A 1 97 ? -7.955 5.969 27.476 1.00 97.88 97 ARG A O 1
ATOM 790 N N . THR A 1 98 ? -9.363 4.519 26.490 1.00 98.44 98 THR A N 1
ATOM 791 C CA . THR A 1 98 ? -9.482 3.590 27.620 1.00 98.44 98 THR A CA 1
ATOM 792 C C . THR A 1 98 ? -8.275 2.666 27.707 1.00 98.44 98 THR A C 1
ATOM 794 O O . THR A 1 98 ? -7.746 2.457 28.792 1.00 98.44 98 THR A O 1
ATOM 797 N N . PHE A 1 99 ? -7.839 2.128 26.568 1.00 98.19 99 PHE A N 1
ATOM 798 C CA . PHE A 1 99 ? -6.763 1.137 26.514 1.00 98.19 99 PHE A CA 1
ATOM 799 C C . PHE A 1 99 ? -5.390 1.767 26.236 1.00 98.19 99 PHE A C 1
ATOM 801 O O . PHE A 1 99 ? -4.360 1.233 26.640 1.00 98.19 99 PHE A O 1
ATOM 808 N N . GLY A 1 100 ? -5.346 2.939 25.594 1.00 97.38 100 GLY A N 1
ATOM 809 C CA . GLY A 1 100 ? -4.104 3.657 25.323 1.00 97.38 100 GLY A CA 1
ATOM 810 C C . GLY A 1 100 ? -3.088 2.776 24.596 1.00 97.38 100 GLY A C 1
ATOM 811 O O . GLY A 1 100 ? -3.361 2.250 23.518 1.00 97.38 100 GLY A O 1
ATOM 812 N N . SER A 1 101 ? -1.913 2.601 25.200 1.00 97.81 101 SER A N 1
ATOM 813 C CA . SER A 1 101 ? -0.819 1.817 24.626 1.00 97.81 101 SER A CA 1
ATOM 814 C C . SER A 1 101 ? -1.042 0.304 24.630 1.00 97.81 101 SER A C 1
ATOM 816 O O . SER A 1 101 ? -0.333 -0.385 23.899 1.00 97.81 101 SER A O 1
ATOM 818 N N . SER A 1 102 ? -1.997 -0.236 25.402 1.00 98.25 102 SER A N 1
ATOM 819 C CA . SER A 1 102 ? -2.256 -1.685 25.397 1.00 98.25 102 SER A CA 1
ATOM 820 C C . SER A 1 102 ? -2.960 -2.161 24.125 1.00 98.25 102 SER A C 1
ATOM 822 O O . SER A 1 102 ? -2.853 -3.334 23.793 1.00 98.25 102 SER A O 1
ATOM 824 N N . SER A 1 103 ? -3.628 -1.251 23.407 1.00 98.25 103 SER A N 1
ATOM 825 C CA . SER A 1 103 ? -4.357 -1.523 22.156 1.00 98.25 103 SER A CA 1
ATOM 826 C C . SER A 1 103 ? -3.920 -0.545 21.061 1.00 98.25 103 SER A C 1
ATOM 828 O O . SER A 1 103 ? -4.739 0.101 20.401 1.00 98.25 103 SER A O 1
ATOM 830 N N . GLN A 1 104 ? -2.604 -0.372 20.925 1.00 98.69 104 GLN A N 1
ATOM 831 C CA . GLN A 1 104 ? -1.992 0.487 19.914 1.00 98.69 104 GLN A CA 1
ATOM 832 C C . GLN A 1 104 ? -1.540 -0.320 18.698 1.00 98.69 104 GLN A C 1
ATOM 834 O O . GLN A 1 104 ? -1.170 -1.484 18.827 1.00 98.69 104 GLN A O 1
ATOM 839 N N . ILE A 1 105 ? -1.504 0.320 17.532 1.00 98.88 105 ILE A N 1
ATOM 840 C CA . ILE A 1 105 ? -1.104 -0.323 16.276 1.00 98.88 105 ILE A CA 1
ATOM 841 C C . ILE A 1 105 ? -0.130 0.555 15.490 1.00 98.88 105 ILE A C 1
ATOM 843 O O . ILE A 1 105 ? -0.222 1.784 15.532 1.00 98.88 105 ILE A O 1
ATOM 847 N N . PHE A 1 106 ? 0.807 -0.056 14.761 1.00 98.88 106 PHE A N 1
ATOM 848 C CA . PHE A 1 106 ? 1.612 0.682 13.790 1.00 98.88 106 PHE A CA 1
ATOM 849 C C . PHE A 1 106 ? 0.748 1.049 12.579 1.00 98.88 106 PHE A C 1
ATOM 851 O O . PHE A 1 106 ? 0.261 0.177 11.863 1.00 98.88 106 PHE A O 1
ATOM 858 N N . ALA A 1 107 ? 0.553 2.341 12.347 1.00 98.88 107 ALA A N 1
ATOM 859 C CA . ALA A 1 107 ? -0.236 2.863 11.243 1.00 98.88 107 ALA A CA 1
ATOM 860 C C . ALA A 1 107 ? 0.684 3.485 10.191 1.00 98.88 107 ALA A C 1
ATOM 862 O O . ALA A 1 107 ? 1.512 4.339 10.513 1.00 98.88 107 ALA A O 1
ATOM 863 N N . ASN A 1 108 ? 0.521 3.068 8.937 1.00 98.88 108 ASN A N 1
ATOM 864 C CA . ASN A 1 108 ? 1.301 3.553 7.803 1.00 98.88 108 ASN A CA 1
ATOM 865 C C . ASN A 1 108 ? 0.372 4.164 6.747 1.00 98.88 108 ASN A C 1
ATOM 867 O O . ASN A 1 108 ? -0.314 3.436 6.023 1.00 98.88 108 ASN A O 1
ATOM 871 N N . ALA A 1 109 ? 0.384 5.495 6.669 1.00 98.88 109 ALA A N 1
ATOM 872 C CA . ALA A 1 109 ? -0.271 6.250 5.612 1.00 98.88 109 ALA A CA 1
ATOM 873 C C . ALA A 1 109 ? 0.645 6.345 4.384 1.00 98.88 109 ALA A C 1
ATOM 875 O O . ALA A 1 109 ? 1.761 6.858 4.475 1.00 98.88 109 ALA A O 1
ATOM 876 N N . PHE A 1 110 ? 0.181 5.911 3.214 1.00 98.69 110 PHE A N 1
ATOM 877 C CA . PHE A 1 110 ? 1.020 5.941 2.016 1.00 98.69 110 PHE A CA 1
ATOM 878 C C . PHE A 1 110 ? 1.353 7.370 1.568 1.00 98.69 110 PHE A C 1
ATOM 880 O O . PHE A 1 110 ? 0.544 8.286 1.740 1.00 98.69 110 PHE A O 1
ATOM 887 N N . PRO A 1 111 ? 2.527 7.607 0.953 1.00 97.62 111 PRO A N 1
ATOM 888 C CA . PRO A 1 111 ? 2.929 8.955 0.566 1.00 97.62 111 PRO A CA 1
ATOM 889 C C . PRO A 1 111 ? 2.006 9.617 -0.461 1.00 97.62 111 PRO A C 1
ATOM 891 O O . PRO A 1 111 ? 1.885 10.841 -0.452 1.00 97.62 111 PRO A O 1
ATOM 894 N N . VAL A 1 112 ? 1.382 8.865 -1.367 1.00 95.06 112 VAL A N 1
ATOM 895 C CA . VAL A 1 112 ? 0.555 9.435 -2.446 1.00 95.06 112 VAL A CA 1
ATOM 896 C C . VAL A 1 112 ? -0.734 8.636 -2.604 1.00 95.06 112 VAL A C 1
ATOM 898 O O . VAL A 1 112 ? -1.780 9.085 -2.143 1.00 95.06 112 VAL A O 1
ATOM 901 N N . HIS A 1 113 ? -0.635 7.452 -3.200 1.00 97.50 113 HIS A N 1
ATOM 902 C CA . HIS A 1 113 ? -1.743 6.551 -3.494 1.00 97.50 113 HIS A CA 1
ATOM 903 C C . HIS A 1 113 ? -1.366 5.119 -3.078 1.00 97.50 113 HIS A C 1
ATOM 905 O O . HIS A 1 113 ? -0.324 4.911 -2.452 1.00 97.50 113 HIS A O 1
ATOM 911 N N . TYR A 1 114 ? -2.214 4.148 -3.405 1.00 98.38 114 TYR A N 1
ATOM 912 C CA . TYR A 1 114 ? -1.910 2.715 -3.333 1.00 98.38 114 TYR A CA 1
ATOM 913 C C . TYR A 1 114 ? -1.409 2.134 -4.672 1.00 98.38 114 TYR A C 1
ATOM 915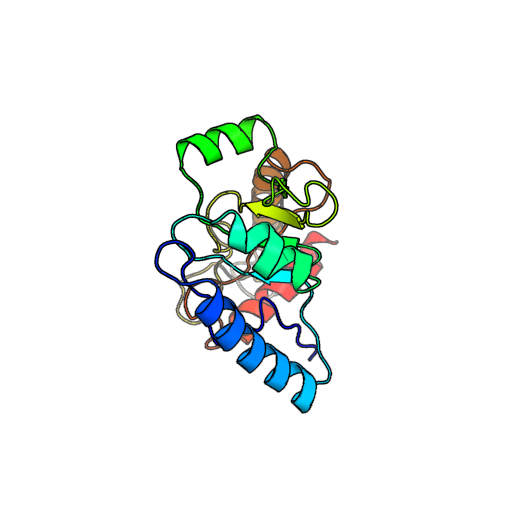 O O . TYR A 1 114 ? -1.394 0.916 -4.826 1.00 98.38 114 TYR A O 1
ATOM 923 N N . SER A 1 115 ? -1.012 3.011 -5.602 1.00 98.12 115 SER A N 1
ATOM 924 C CA . SER A 1 115 ? -0.406 2.694 -6.902 1.00 98.12 115 SER A CA 1
ATOM 925 C C . SER A 1 115 ? 1.125 2.628 -6.816 1.00 98.12 115 SER A C 1
ATOM 927 O O . SER A 1 115 ? 1.713 3.231 -5.903 1.00 98.12 115 SER A O 1
ATOM 929 N N . PRO A 1 116 ? 1.804 1.987 -7.787 1.00 98.31 116 PRO A N 1
ATOM 930 C CA . PRO A 1 116 ? 3.252 2.086 -7.913 1.00 98.31 116 PRO A CA 1
ATOM 931 C C . PRO A 1 116 ? 3.697 3.532 -8.199 1.00 98.31 116 PRO A C 1
ATOM 933 O O . PRO A 1 116 ? 2.883 4.370 -8.594 1.00 98.31 116 PRO A O 1
ATOM 936 N N . PRO A 1 117 ? 4.996 3.842 -8.039 1.00 98.00 117 PRO A N 1
ATOM 937 C CA . PRO A 1 117 ? 5.549 5.094 -8.543 1.00 98.00 117 PRO A CA 1
ATOM 938 C C . PRO A 1 117 ? 5.331 5.258 -10.055 1.00 98.00 117 PRO A C 1
ATOM 940 O O . PRO A 1 117 ? 5.241 4.272 -10.792 1.00 98.00 117 PRO A O 1
ATOM 943 N N . ASP A 1 118 ? 5.309 6.506 -10.521 1.00 96.81 118 ASP A N 1
ATOM 944 C CA . ASP A 1 118 ? 5.157 6.827 -11.942 1.00 96.81 118 ASP A CA 1
ATOM 945 C C . ASP A 1 118 ? 6.205 6.086 -12.790 1.00 96.81 118 ASP A C 1
ATOM 947 O O . ASP A 1 118 ? 7.395 6.072 -12.472 1.00 96.81 118 ASP A O 1
ATOM 951 N N . GLY A 1 119 ? 5.752 5.442 -13.869 1.00 97.06 119 GLY A N 1
ATOM 952 C CA . GLY A 1 119 ? 6.603 4.622 -14.737 1.00 97.06 119 GLY A CA 1
ATOM 953 C C . GLY A 1 119 ? 6.847 3.187 -14.250 1.00 97.06 119 GLY A C 1
ATOM 954 O O . GLY A 1 119 ? 7.609 2.468 -14.897 1.00 97.06 119 GLY A O 1
ATOM 955 N N . PHE A 1 120 ? 6.212 2.752 -13.153 1.00 98.25 120 PHE A N 1
ATOM 956 C CA . PHE A 1 120 ? 6.327 1.394 -12.592 1.00 98.25 120 PHE A CA 1
ATOM 957 C C . PHE A 1 120 ? 4.996 0.623 -12.541 1.00 98.25 120 PHE A C 1
ATOM 959 O O . PHE A 1 120 ? 4.855 -0.339 -11.783 1.00 98.25 120 PHE A O 1
ATOM 966 N N . HIS A 1 121 ? 4.018 1.036 -13.346 1.00 98.06 121 HIS A N 1
ATOM 967 C CA . HIS A 1 121 ? 2.776 0.297 -13.558 1.00 98.06 121 HIS A CA 1
ATOM 968 C C . HIS A 1 121 ? 2.955 -0.680 -14.729 1.00 98.06 121 HIS A C 1
ATOM 970 O O . HIS A 1 121 ? 3.338 -0.266 -15.821 1.00 98.06 121 HIS A O 1
ATOM 976 N N . PHE A 1 122 ? 2.760 -1.981 -14.484 1.00 98.31 122 PHE A N 1
ATOM 977 C CA . PHE A 1 122 ? 3.185 -3.058 -15.395 1.00 98.31 122 PHE A CA 1
ATOM 978 C C . PHE A 1 122 ? 2.041 -3.983 -15.818 1.00 98.31 122 PHE A C 1
ATOM 980 O O . PHE A 1 122 ? 2.239 -5.188 -16.009 1.00 98.31 122 PHE A O 1
ATOM 987 N N . GLU A 1 123 ? 0.834 -3.443 -15.956 1.00 98.00 123 GLU A N 1
ATOM 988 C CA . GLU A 1 123 ? -0.302 -4.224 -16.437 1.00 98.00 123 GLU A CA 1
ATOM 989 C C . GLU A 1 123 ? -0.159 -4.588 -17.914 1.00 98.00 123 GLU A C 1
ATOM 991 O O . GLU A 1 123 ? 0.462 -3.885 -18.703 1.00 98.00 123 GLU A O 1
ATOM 996 N N . VAL A 1 124 ? -0.738 -5.719 -18.305 1.00 95.81 124 VAL A N 1
ATOM 997 C CA . VAL A 1 124 ? -0.543 -6.307 -19.638 1.00 95.81 124 VAL A CA 1
ATOM 998 C C . VAL A 1 124 ? -1.024 -5.445 -20.806 1.00 95.81 124 VAL A C 1
ATOM 1000 O O . VAL A 1 124 ? -0.520 -5.602 -21.914 1.00 95.81 124 VAL A O 1
ATOM 1003 N N . ASN A 1 125 ? -1.990 -4.556 -20.575 1.00 93.06 125 ASN A N 1
ATOM 1004 C CA . ASN A 1 125 ? -2.559 -3.694 -21.615 1.00 93.06 125 ASN A CA 1
ATOM 1005 C C . ASN A 1 125 ? -1.980 -2.276 -21.599 1.00 93.06 125 ASN A C 1
ATOM 1007 O O . ASN A 1 125 ? -2.433 -1.428 -22.370 1.00 93.06 125 ASN A O 1
ATOM 1011 N N . ASP A 1 126 ? -1.005 -2.021 -20.731 1.00 94.69 126 ASP A N 1
ATOM 1012 C CA . ASP A 1 126 ? -0.401 -0.711 -20.589 1.00 94.69 126 ASP A CA 1
ATOM 1013 C C . ASP A 1 126 ? 0.745 -0.518 -21.574 1.00 94.69 126 ASP A C 1
ATOM 1015 O O . ASP A 1 126 ? 1.534 -1.426 -21.845 1.00 94.69 126 ASP A O 1
ATOM 1019 N N . ASP A 1 127 ? 0.870 0.713 -22.059 1.00 95.44 127 ASP A N 1
ATOM 1020 C CA . ASP A 1 127 ? 2.036 1.160 -22.809 1.00 95.44 127 ASP A CA 1
ATOM 1021 C C . ASP A 1 127 ? 3.110 1.651 -21.827 1.00 95.44 127 ASP A C 1
ATOM 1023 O O . ASP A 1 127 ? 3.240 2.845 -21.550 1.00 95.44 127 ASP A O 1
ATOM 1027 N N . PHE A 1 128 ? 3.828 0.704 -21.217 1.00 95.56 128 PHE A N 1
ATOM 1028 C CA . PHE A 1 128 ? 4.951 0.984 -20.321 1.00 95.56 128 PHE A CA 1
ATOM 1029 C C . PHE A 1 128 ? 6.288 0.627 -20.979 1.00 95.56 128 PHE A C 1
ATOM 1031 O O . PHE A 1 128 ? 6.362 -0.274 -21.809 1.00 95.56 128 PHE A O 1
ATOM 1038 N N . ASN A 1 129 ? 7.374 1.287 -20.560 1.00 96.00 129 ASN A N 1
ATOM 1039 C CA . ASN A 1 129 ? 8.734 0.980 -21.014 1.00 96.00 129 ASN A CA 1
ATOM 1040 C C . ASN A 1 129 ? 9.296 -0.241 -20.243 1.00 96.00 129 ASN A C 1
ATOM 1042 O O . ASN A 1 129 ? 9.646 -0.100 -19.062 1.00 96.00 129 ASN A O 1
ATOM 1046 N N . PRO A 1 130 ? 9.361 -1.451 -20.839 1.00 96.88 130 PRO A N 1
ATOM 1047 C CA . PRO A 1 130 ? 9.841 -2.636 -20.139 1.00 96.88 130 PRO A CA 1
ATOM 1048 C C . PRO A 1 130 ? 11.357 -2.576 -19.940 1.00 96.88 130 PRO A C 1
ATOM 1050 O O . PRO A 1 130 ? 12.080 -1.969 -20.725 1.00 96.88 130 PRO A O 1
ATOM 1053 N N . VAL A 1 131 ? 11.872 -3.290 -18.941 1.00 98.06 131 VAL A N 1
ATOM 1054 C CA . VAL A 1 131 ? 13.316 -3.505 -18.806 1.00 98.06 131 VAL A CA 1
ATOM 1055 C C . VAL A 1 131 ? 13.784 -4.435 -19.933 1.00 98.06 131 VAL A C 1
ATOM 1057 O O . VAL A 1 131 ? 13.529 -5.649 -19.911 1.00 98.06 131 VAL A O 1
ATOM 1060 N N . GLN A 1 132 ? 14.457 -3.864 -20.930 1.00 97.75 132 GLN A N 1
ATOM 1061 C CA . GLN A 1 132 ? 15.088 -4.567 -22.039 1.00 97.75 132 GLN A CA 1
ATOM 1062 C C . GLN A 1 132 ? 16.572 -4.766 -21.736 1.00 97.75 132 GLN A C 1
ATOM 1064 O O . GLN A 1 132 ? 17.382 -3.843 -21.772 1.00 97.75 132 GLN A O 1
ATOM 1069 N N . ASP A 1 133 ? 16.914 -6.011 -21.443 1.00 97.56 133 ASP A N 1
ATOM 1070 C CA . ASP A 1 133 ? 18.230 -6.455 -21.000 1.00 97.56 133 ASP A CA 1
ATOM 1071 C C . ASP A 1 133 ? 18.930 -7.365 -22.016 1.00 97.56 133 ASP A C 1
ATOM 1073 O O . ASP A 1 133 ? 20.028 -7.858 -21.752 1.00 97.56 133 ASP A O 1
ATOM 1077 N N . ASN A 1 134 ? 18.321 -7.596 -23.183 1.00 97.25 134 ASN A N 1
ATOM 1078 C CA . ASN A 1 134 ? 18.935 -8.381 -24.240 1.00 97.25 134 ASN A CA 1
ATOM 1079 C C . ASN A 1 134 ? 19.819 -7.483 -25.125 1.00 97.25 134 ASN A C 1
ATOM 1081 O O . ASN A 1 134 ? 19.281 -6.686 -25.893 1.00 97.25 134 ASN A O 1
ATOM 1085 N N . PRO A 1 135 ? 21.158 -7.640 -25.103 1.00 96.38 135 PRO A N 1
ATOM 1086 C CA . PRO A 1 135 ? 22.069 -6.801 -25.885 1.00 96.38 135 PRO A CA 1
ATOM 1087 C C . PRO A 1 135 ? 21.982 -7.044 -27.402 1.00 96.38 135 PRO A C 1
ATOM 1089 O O . PRO A 1 135 ? 22.612 -6.327 -28.173 1.00 96.38 135 PRO A O 1
ATOM 1092 N N . LEU A 1 136 ? 21.248 -8.074 -27.840 1.00 97.56 136 LEU A N 1
ATOM 1093 C CA . LEU A 1 136 ? 21.020 -8.386 -29.254 1.00 97.56 136 LEU A CA 1
ATOM 1094 C C . LEU A 1 136 ? 19.745 -7.739 -29.813 1.00 97.56 136 LEU A C 1
ATOM 1096 O O . LEU A 1 136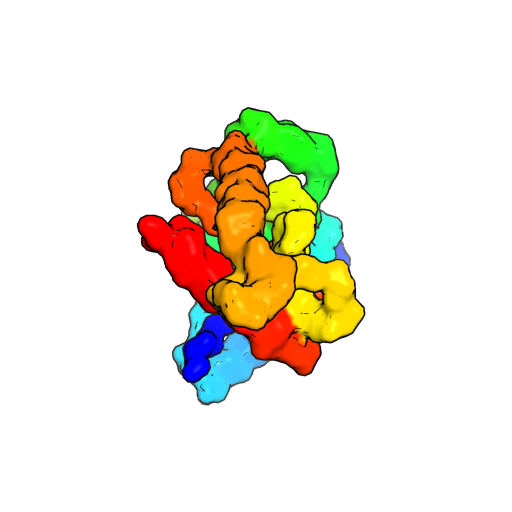 ? 19.480 -7.865 -31.008 1.00 97.56 136 LEU A O 1
ATOM 1100 N N . LEU A 1 137 ? 18.938 -7.099 -28.965 1.00 96.12 137 LEU A N 1
ATOM 1101 C CA . LEU A 1 137 ? 17.738 -6.366 -29.363 1.00 96.12 137 LEU A CA 1
ATOM 1102 C C . LEU A 1 137 ? 18.004 -4.858 -29.311 1.00 96.12 137 LEU A C 1
ATOM 1104 O O . LEU A 1 137 ? 18.900 -4.396 -28.605 1.00 96.12 137 LEU A O 1
ATOM 1108 N N . PHE A 1 138 ? 17.222 -4.093 -30.073 1.00 95.38 138 PHE A N 1
ATOM 1109 C CA . PHE A 1 138 ? 17.213 -2.637 -29.952 1.00 95.38 138 PHE A CA 1
ATOM 1110 C C . PHE A 1 138 ? 16.637 -2.205 -28.595 1.00 95.38 138 PHE A C 1
ATOM 1112 O O . PHE A 1 138 ? 16.024 -3.006 -27.886 1.00 95.38 138 PHE A O 1
ATOM 1119 N N . ASP A 1 139 ? 16.852 -0.934 -28.255 1.00 94.81 139 ASP A N 1
ATOM 1120 C CA . ASP A 1 139 ? 16.277 -0.282 -27.072 1.00 94.81 139 ASP A CA 1
ATOM 1121 C C . ASP A 1 139 ? 16.715 -0.899 -25.731 1.00 94.81 139 ASP A C 1
ATOM 1123 O O . ASP A 1 139 ? 15.949 -0.959 -24.772 1.00 94.81 139 ASP A O 1
ATOM 1127 N N . PHE A 1 140 ? 17.972 -1.352 -25.645 1.00 97.88 140 PHE A N 1
ATOM 1128 C CA . PHE A 1 140 ? 18.589 -1.747 -24.375 1.00 97.88 140 PHE A CA 1
ATOM 1129 C C . PHE A 1 140 ? 18.588 -0.566 -23.390 1.00 97.88 140 PHE A C 1
ATOM 1131 O O . PHE A 1 140 ? 19.175 0.476 -23.682 1.00 97.88 140 PHE A O 1
ATOM 1138 N N . ASN A 1 141 ? 17.969 -0.735 -22.218 1.00 98.38 141 ASN A N 1
ATOM 1139 C CA . ASN A 1 141 ? 17.649 0.383 -21.317 1.00 98.38 141 ASN A CA 1
ATOM 1140 C C . ASN A 1 141 ? 17.908 0.099 -19.823 1.00 98.38 141 ASN A C 1
ATOM 1142 O O . ASN A 1 141 ? 17.386 0.797 -18.958 1.00 98.38 141 ASN A O 1
ATOM 1146 N N . VAL A 1 142 ? 18.710 -0.918 -19.485 1.00 98.38 142 VAL A N 1
ATOM 1147 C CA . VAL A 1 142 ? 18.910 -1.345 -18.083 1.00 98.38 142 VAL A CA 1
ATOM 1148 C C . VAL A 1 142 ? 19.367 -0.203 -17.167 1.00 98.38 142 VAL A C 1
ATOM 1150 O O . VAL A 1 142 ? 18.799 -0.027 -16.093 1.00 98.38 142 VAL A O 1
ATOM 1153 N N . GLU A 1 143 ? 20.368 0.579 -17.579 1.00 98.06 143 GLU A N 1
ATOM 1154 C CA . GLU A 1 143 ? 20.908 1.682 -16.769 1.00 98.06 143 GLU A CA 1
ATOM 1155 C C . GLU A 1 143 ? 19.858 2.771 -16.505 1.00 98.06 143 GLU A C 1
ATOM 1157 O O . GLU A 1 143 ? 19.710 3.229 -15.374 1.00 98.06 143 GLU A O 1
ATOM 1162 N N . GLU A 1 144 ? 19.082 3.134 -17.527 1.00 98.31 144 GLU A N 1
ATOM 1163 C CA . GLU A 1 144 ? 17.980 4.092 -17.415 1.00 98.31 144 GLU A CA 1
ATOM 1164 C C . GLU A 1 144 ? 16.943 3.613 -16.393 1.00 98.31 144 GLU A C 1
ATOM 1166 O O . GLU A 1 144 ? 16.649 4.318 -15.430 1.00 98.31 144 GLU A O 1
ATOM 1171 N N . ARG A 1 145 ? 16.467 2.369 -16.524 1.00 98.50 145 ARG A N 1
ATOM 1172 C CA . ARG A 1 145 ? 15.429 1.817 -15.639 1.00 98.50 145 ARG A CA 1
ATOM 1173 C C . ARG A 1 145 ? 15.899 1.651 -14.192 1.00 98.50 145 ARG A C 1
ATOM 1175 O O . ARG A 1 145 ? 15.100 1.811 -13.268 1.00 98.50 145 ARG A O 1
ATOM 1182 N N . VAL A 1 146 ? 17.183 1.358 -13.972 1.00 98.56 146 VAL A N 1
ATOM 1183 C CA . VAL A 1 146 ? 17.784 1.341 -12.627 1.00 98.56 146 VAL A CA 1
ATOM 1184 C C . VAL A 1 146 ? 17.829 2.752 -12.037 1.00 98.56 146 VAL A C 1
ATOM 1186 O O . VAL A 1 146 ? 17.442 2.941 -10.882 1.00 98.56 146 VAL A O 1
ATOM 1189 N N . ASN A 1 147 ? 18.244 3.750 -12.820 1.00 98.56 147 ASN A N 1
ATOM 1190 C CA . ASN A 1 147 ? 18.281 5.142 -12.371 1.00 98.56 147 ASN A CA 1
ATOM 1191 C C . ASN A 1 147 ? 16.877 5.677 -12.041 1.00 98.56 147 ASN A C 1
ATOM 1193 O O . ASN A 1 147 ? 16.713 6.316 -11.000 1.00 98.56 147 ASN A O 1
ATOM 1197 N N . ASP A 1 148 ? 15.863 5.348 -12.848 1.00 98.56 148 ASP A N 1
ATOM 1198 C CA . ASP A 1 148 ? 14.456 5.668 -12.567 1.00 98.56 148 ASP A CA 1
ATOM 1199 C C . ASP A 1 148 ? 14.005 5.077 -11.225 1.00 98.56 148 ASP A C 1
ATOM 1201 O O . ASP A 1 148 ? 13.385 5.758 -10.402 1.00 98.56 148 ASP A O 1
ATOM 1205 N N . PHE A 1 149 ? 14.353 3.807 -10.976 1.00 98.62 149 PHE A N 1
ATOM 1206 C CA . PHE A 1 149 ? 13.979 3.102 -9.751 1.00 98.62 149 PHE A CA 1
ATOM 1207 C C . PHE A 1 149 ? 14.604 3.773 -8.527 1.00 98.62 149 PHE A C 1
ATOM 1209 O O . PHE A 1 149 ? 13.918 4.051 -7.540 1.00 98.62 149 PHE A O 1
ATOM 1216 N N . ILE A 1 150 ? 15.905 4.072 -8.597 1.00 98.50 150 ILE A N 1
ATOM 1217 C CA . ILE A 1 150 ? 16.639 4.742 -7.520 1.00 98.50 150 ILE A CA 1
ATOM 1218 C C . ILE A 1 150 ? 16.062 6.138 -7.276 1.00 98.50 150 ILE A C 1
ATOM 1220 O O . ILE A 1 150 ? 15.833 6.506 -6.123 1.00 98.50 150 ILE A O 1
ATOM 1224 N N . ALA A 1 151 ? 15.777 6.907 -8.329 1.00 98.56 151 ALA A N 1
ATOM 1225 C CA . ALA A 1 151 ? 15.200 8.241 -8.203 1.00 98.56 151 ALA A CA 1
ATOM 1226 C C . ALA A 1 151 ? 13.842 8.204 -7.481 1.00 98.56 151 ALA A C 1
ATOM 1228 O O . ALA A 1 151 ? 13.647 8.924 -6.495 1.00 98.56 151 ALA A O 1
ATOM 1229 N N . ALA A 1 152 ? 12.934 7.316 -7.898 1.00 98.38 152 ALA A N 1
ATOM 1230 C CA . ALA A 1 152 ? 11.639 7.125 -7.247 1.00 98.38 152 ALA A CA 1
ATOM 1231 C C . ALA A 1 152 ? 11.788 6.672 -5.781 1.00 98.38 152 ALA A C 1
ATOM 1233 O O . ALA A 1 152 ? 11.096 7.176 -4.888 1.00 98.38 152 ALA A O 1
ATOM 1234 N N . ALA A 1 153 ? 12.733 5.768 -5.503 1.00 98.56 153 ALA A N 1
ATOM 1235 C CA . ALA A 1 153 ? 12.979 5.260 -4.157 1.00 98.56 153 ALA A CA 1
ATOM 1236 C C . ALA A 1 153 ? 13.502 6.369 -3.235 1.00 98.56 153 ALA A C 1
ATOM 1238 O O . ALA A 1 153 ? 13.028 6.514 -2.108 1.00 98.56 153 ALA A O 1
ATOM 1239 N N . MET A 1 154 ? 14.416 7.207 -3.729 1.00 98.44 154 MET A N 1
ATOM 1240 C CA . MET A 1 154 ? 14.968 8.337 -2.981 1.00 98.44 154 MET A CA 1
ATOM 1241 C C . MET A 1 154 ? 13.913 9.408 -2.680 1.00 98.44 154 MET A C 1
ATOM 1243 O O . MET A 1 154 ? 13.906 9.964 -1.579 1.00 98.44 154 MET A O 1
ATOM 1247 N N . ILE A 1 155 ? 12.975 9.659 -3.600 1.00 97.94 155 ILE A N 1
ATOM 1248 C CA . ILE A 1 155 ? 11.837 10.561 -3.355 1.00 97.94 155 ILE A CA 1
ATOM 1249 C C . ILE A 1 155 ? 11.001 10.062 -2.170 1.00 97.94 155 ILE A C 1
ATOM 1251 O O . ILE A 1 155 ? 10.681 10.839 -1.266 1.00 97.94 155 ILE A O 1
ATOM 1255 N N . GLN A 1 156 ? 10.680 8.767 -2.127 1.00 98.38 156 GLN A N 1
ATOM 1256 C CA . GLN A 1 156 ? 9.910 8.197 -1.022 1.00 98.38 156 GLN A CA 1
ATOM 1257 C C . GLN A 1 156 ? 10.716 8.107 0.283 1.00 98.38 156 GLN A C 1
ATOM 1259 O O . GLN A 1 156 ? 10.183 8.392 1.360 1.00 98.38 156 GLN A O 1
ATOM 1264 N N . ALA A 1 157 ? 12.002 7.762 0.210 1.00 98.38 157 ALA A N 1
ATOM 1265 C CA . ALA A 1 157 ? 12.887 7.713 1.372 1.00 98.38 157 ALA A CA 1
ATOM 1266 C C . ALA A 1 157 ? 13.003 9.085 2.057 1.00 98.38 157 ALA A C 1
ATOM 1268 O O . ALA A 1 157 ? 13.016 9.171 3.285 1.00 98.38 157 ALA A O 1
ATOM 1269 N N . ASN A 1 158 ? 12.985 10.179 1.287 1.00 98.06 158 ASN A N 1
ATOM 1270 C CA . ASN A 1 158 ? 13.055 11.538 1.827 1.00 98.06 158 ASN A CA 1
ATOM 1271 C C . ASN A 1 158 ? 11.875 11.913 2.734 1.00 98.06 158 ASN A C 1
ATOM 1273 O O . ASN A 1 158 ? 12.051 12.749 3.620 1.00 98.06 158 ASN A O 1
ATOM 1277 N N . VAL A 1 159 ? 10.710 11.278 2.575 1.00 98.06 159 VAL A N 1
ATOM 1278 C CA . VAL A 1 159 ? 9.514 11.510 3.410 1.00 98.06 159 VAL A CA 1
ATOM 1279 C C . VAL A 1 159 ? 9.252 10.393 4.428 1.00 98.06 159 VAL A C 1
ATOM 1281 O O . VAL A 1 159 ? 8.253 10.432 5.145 1.00 98.06 159 VAL A O 1
ATOM 1284 N N . THR A 1 160 ? 10.155 9.414 4.515 1.00 97.88 160 THR A N 1
ATOM 1285 C CA . THR A 1 160 ? 10.065 8.250 5.410 1.00 97.88 160 THR A CA 1
ATOM 1286 C C . THR A 1 160 ? 11.169 8.324 6.474 1.00 97.88 160 THR A C 1
ATOM 1288 O O . THR A 1 160 ? 12.184 9.006 6.291 1.00 97.88 160 THR A O 1
ATOM 1291 N N . ARG A 1 161 ? 10.965 7.702 7.645 1.00 97.50 161 ARG A N 1
ATOM 1292 C CA . ARG A 1 161 ? 11.915 7.805 8.773 1.00 97.50 161 ARG A CA 1
ATOM 1293 C C . ARG A 1 161 ? 13.103 6.862 8.657 1.00 97.50 161 ARG A C 1
ATOM 1295 O O . ARG A 1 161 ? 14.226 7.260 8.953 1.00 97.50 161 ARG A O 1
ATOM 1302 N N . THR A 1 162 ? 12.833 5.605 8.331 1.00 97.75 162 THR A N 1
ATOM 1303 C CA . THR A 1 162 ? 13.833 4.533 8.369 1.00 97.75 162 THR A CA 1
ATOM 1304 C C . THR A 1 162 ? 14.494 4.345 7.004 1.00 97.75 162 THR A C 1
ATOM 1306 O O . THR A 1 162 ? 14.162 5.022 6.034 1.00 97.75 162 THR A O 1
ATOM 1309 N N . ASN A 1 163 ? 15.424 3.397 6.918 1.00 97.94 163 ASN A N 1
ATOM 1310 C CA . ASN A 1 163 ? 16.008 2.907 5.669 1.00 97.94 163 ASN A CA 1
ATOM 1311 C C . ASN A 1 163 ? 15.114 1.877 4.947 1.00 97.94 163 ASN A C 1
ATOM 1313 O O . ASN A 1 163 ? 15.587 1.184 4.049 1.00 97.94 163 ASN A O 1
ATOM 1317 N N . HIS A 1 164 ? 13.847 1.751 5.347 1.00 98.56 164 HIS A N 1
ATOM 1318 C CA . HIS A 1 164 ? 12.867 0.873 4.725 1.00 98.56 164 HIS A CA 1
ATOM 1319 C C . HIS A 1 164 ? 11.696 1.697 4.189 1.00 98.56 164 HIS A C 1
ATOM 1321 O O . HIS A 1 164 ? 11.115 2.513 4.901 1.00 98.56 164 HIS A O 1
ATOM 1327 N N . ILE A 1 165 ? 11.344 1.452 2.930 1.00 98.31 165 ILE A N 1
ATOM 1328 C CA . ILE A 1 165 ? 10.167 2.008 2.261 1.00 98.31 165 ILE A CA 1
ATOM 1329 C C . ILE A 1 165 ? 9.350 0.869 1.652 1.00 98.31 165 ILE A C 1
ATOM 1331 O O . ILE A 1 165 ? 9.859 -0.233 1.447 1.00 98.31 165 ILE A O 1
ATOM 1335 N N . MET A 1 166 ? 8.078 1.133 1.362 1.00 98.50 166 MET A N 1
ATOM 1336 C CA . MET A 1 166 ? 7.175 0.162 0.748 1.00 98.50 166 MET A CA 1
ATOM 1337 C C . MET A 1 166 ? 6.586 0.741 -0.534 1.00 98.50 166 MET A C 1
ATOM 1339 O O . MET A 1 166 ? 5.951 1.796 -0.494 1.00 98.50 166 MET A O 1
ATOM 1343 N N . TRP A 1 167 ? 6.762 0.032 -1.647 1.00 98.62 167 TRP A N 1
ATOM 1344 C CA . TRP A 1 167 ? 6.028 0.282 -2.886 1.00 98.62 167 TRP A CA 1
ATOM 1345 C C . TRP A 1 167 ? 4.822 -0.640 -2.960 1.00 98.62 167 TRP A C 1
ATOM 1347 O O . TRP A 1 167 ? 4.922 -1.840 -2.703 1.00 98.62 167 TRP A O 1
ATOM 1357 N N . THR A 1 168 ? 3.675 -0.066 -3.303 1.00 98.31 168 THR A N 1
ATOM 1358 C CA . THR A 1 168 ? 2.451 -0.814 -3.576 1.00 98.31 168 THR A CA 1
ATOM 1359 C C . THR A 1 168 ? 2.409 -1.107 -5.069 1.00 98.31 168 THR A C 1
ATOM 1361 O O . THR A 1 168 ? 1.847 -0.361 -5.853 1.00 98.31 168 THR A O 1
ATOM 1364 N N . MET A 1 169 ? 3.102 -2.173 -5.475 1.00 98.50 169 MET A N 1
ATOM 1365 C CA . MET A 1 169 ? 3.201 -2.584 -6.880 1.00 98.50 169 MET A CA 1
ATOM 1366 C C . MET A 1 169 ? 1.881 -3.205 -7.343 1.00 98.50 169 MET A C 1
ATOM 1368 O O . MET A 1 169 ? 1.747 -4.422 -7.368 1.00 98.50 169 MET A O 1
ATOM 1372 N N . GLY A 1 170 ? 0.881 -2.383 -7.627 1.00 98.06 170 GLY A N 1
ATOM 1373 C CA . GLY A 1 170 ? -0.450 -2.791 -8.062 1.00 98.06 170 GLY A CA 1
ATOM 1374 C C . GLY A 1 170 ? -1.406 -1.606 -8.034 1.00 98.06 170 GLY A C 1
ATOM 1375 O O . GLY A 1 170 ? -1.020 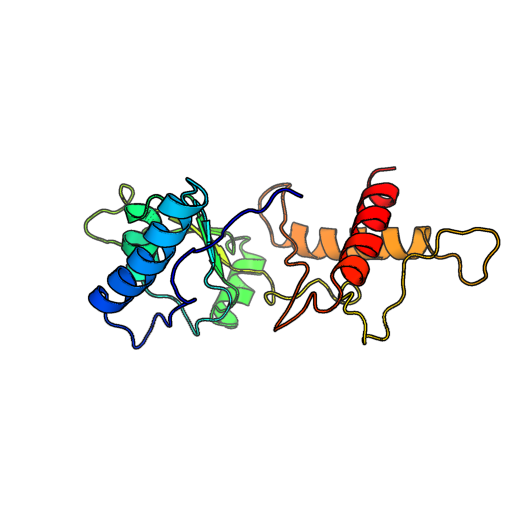-0.515 -7.643 1.00 98.06 170 GLY A O 1
ATOM 1376 N N . ASP A 1 171 ? -2.645 -1.823 -8.445 1.00 98.25 171 ASP A N 1
ATOM 1377 C CA . ASP A 1 171 ? -3.702 -0.808 -8.462 1.00 98.25 171 ASP A CA 1
ATOM 1378 C C . ASP A 1 171 ? -5.070 -1.521 -8.513 1.00 98.25 171 ASP A C 1
ATOM 1380 O O . ASP A 1 171 ? -5.143 -2.748 -8.349 1.00 98.25 171 ASP A O 1
ATOM 1384 N N . ASP A 1 172 ? -6.148 -0.791 -8.782 1.00 98.19 172 ASP A N 1
ATOM 1385 C CA . ASP A 1 172 ? -7.491 -1.343 -8.977 1.00 98.19 172 ASP A CA 1
ATOM 1386 C C . ASP A 1 172 ? -7.510 -2.443 -10.056 1.00 98.19 172 ASP A C 1
ATOM 1388 O O . ASP A 1 172 ? -7.219 -2.193 -11.222 1.00 98.19 172 ASP A O 1
ATOM 1392 N N . PHE A 1 173 ? -7.891 -3.671 -9.680 1.00 97.69 173 PHE A N 1
ATOM 1393 C CA . PHE A 1 173 ? -8.076 -4.823 -10.586 1.00 97.69 173 PHE A CA 1
ATOM 1394 C C . PHE A 1 173 ? -6.877 -5.174 -11.491 1.00 97.69 173 PHE A C 1
ATOM 1396 O O . PHE A 1 173 ? -7.052 -5.721 -12.584 1.00 97.69 173 PHE A O 1
ATOM 1403 N N . GLN A 1 174 ? -5.662 -4.901 -11.020 1.00 98.06 174 GLN A N 1
ATOM 1404 C CA . GLN A 1 174 ? -4.425 -5.275 -11.708 1.00 98.06 174 GLN A CA 1
ATOM 1405 C C . GLN A 1 174 ? -4.096 -6.768 -11.535 1.00 98.06 174 GLN A C 1
ATOM 1407 O O . GLN A 1 174 ? -4.789 -7.507 -10.831 1.00 98.06 174 GLN A O 1
ATOM 1412 N N . TYR A 1 175 ? -3.000 -7.205 -12.154 1.00 98.19 175 TYR A N 1
ATOM 1413 C CA . TYR A 1 175 ? -2.531 -8.589 -12.227 1.00 98.19 175 TYR A CA 1
ATOM 1414 C C . TYR A 1 175 ? -3.451 -9.522 -13.036 1.00 98.19 175 TYR A C 1
ATOM 1416 O O . TYR A 1 175 ? -3.455 -10.732 -12.791 1.00 98.19 175 TYR A O 1
ATOM 1424 N N . GLN A 1 176 ? -4.176 -9.015 -14.048 1.00 98.00 176 GLN A N 1
ATOM 1425 C CA . GLN A 1 176 ? -4.957 -9.880 -14.955 1.00 98.00 176 GLN A CA 1
ATOM 1426 C C . GLN A 1 176 ? -4.047 -10.869 -15.691 1.00 98.00 176 GLN A C 1
ATOM 1428 O O . GLN A 1 176 ? -4.392 -12.037 -15.875 1.00 98.00 176 GLN A O 1
ATOM 1433 N N . TYR A 1 177 ? -2.843 -10.413 -16.039 1.00 97.81 177 TYR A N 1
ATOM 1434 C CA . TYR A 1 177 ? -1.732 -11.269 -16.430 1.00 97.81 177 TYR A CA 1
ATOM 1435 C C . TYR A 1 177 ? -0.519 -10.972 -15.544 1.00 97.81 177 TYR A C 1
ATOM 1437 O O . TYR A 1 177 ? 0.351 -10.164 -15.868 1.00 97.81 177 TYR A O 1
ATOM 1445 N N . ALA A 1 178 ? -0.478 -11.647 -14.393 1.00 98.12 178 ALA A N 1
ATOM 1446 C CA . ALA A 1 178 ? 0.498 -11.413 -13.328 1.00 98.12 178 ALA A CA 1
ATOM 1447 C C . ALA A 1 178 ? 1.972 -11.487 -13.775 1.00 98.12 178 ALA A C 1
ATOM 1449 O O . ALA A 1 178 ? 2.816 -10.778 -13.231 1.00 98.12 178 ALA A O 1
ATOM 1450 N N . GLU A 1 179 ? 2.283 -12.309 -14.781 1.00 98.00 179 GLU A N 1
ATOM 1451 C CA . GLU A 1 179 ? 3.634 -12.428 -15.346 1.00 98.00 179 GLU A CA 1
ATOM 1452 C C . GLU A 1 179 ? 4.155 -11.090 -15.899 1.00 98.00 179 GLU A C 1
ATOM 1454 O O . GLU A 1 179 ? 5.355 -10.840 -15.834 1.00 98.00 179 GLU A O 1
ATOM 1459 N N . SER A 1 180 ? 3.274 -10.203 -16.386 1.00 98.38 180 SER A N 1
ATOM 1460 C CA . SER A 1 180 ? 3.663 -8.859 -16.840 1.00 98.38 180 SER A CA 1
ATOM 1461 C C . SER A 1 180 ? 4.362 -8.073 -15.726 1.00 98.38 180 SER A C 1
ATOM 1463 O O . SER A 1 180 ? 5.454 -7.546 -15.934 1.00 98.38 180 SER A O 1
ATOM 1465 N N . TRP A 1 181 ? 3.800 -8.099 -14.514 1.00 98.62 181 TRP A N 1
ATOM 1466 C CA . TRP A 1 181 ? 4.376 -7.462 -13.330 1.00 98.62 181 TRP A CA 1
ATOM 1467 C C . TRP A 1 181 ? 5.621 -8.195 -12.833 1.00 98.62 181 TRP A C 1
ATOM 1469 O O . TRP A 1 181 ? 6.668 -7.575 -12.634 1.00 98.62 181 TRP A O 1
ATOM 1479 N N . PHE A 1 182 ? 5.527 -9.516 -12.637 1.00 98.50 182 PHE A N 1
ATOM 1480 C CA . PHE A 1 182 ? 6.624 -10.302 -12.062 1.00 98.50 182 PHE A CA 1
ATOM 1481 C C . PHE A 1 182 ? 7.882 -10.265 -12.929 1.00 98.50 182 PHE A C 1
ATOM 1483 O O . PHE A 1 182 ? 8.969 -10.058 -12.399 1.00 98.50 182 PHE A O 1
ATOM 1490 N N . LYS A 1 183 ? 7.745 -10.335 -14.257 1.00 98.31 183 LYS A N 1
ATOM 1491 C CA . LYS A 1 183 ? 8.881 -10.251 -15.181 1.00 98.31 183 LYS A CA 1
ATOM 1492 C C . LYS A 1 183 ? 9.652 -8.937 -15.050 1.00 98.31 183 LYS A C 1
ATOM 1494 O O . LYS A 1 183 ? 10.879 -8.943 -15.137 1.00 98.31 183 LYS A O 1
ATOM 1499 N N . GLN A 1 184 ? 8.960 -7.812 -14.858 1.00 98.62 184 GLN A N 1
ATOM 1500 C CA . GLN A 1 184 ? 9.626 -6.521 -14.655 1.00 98.62 184 GLN A CA 1
ATOM 1501 C C . GLN A 1 184 ? 10.244 -6.426 -13.260 1.00 98.62 184 GLN A C 1
ATOM 1503 O O . GLN A 1 184 ? 11.392 -6.006 -13.131 1.00 98.62 184 GLN A O 1
ATOM 1508 N N . MET A 1 185 ? 9.519 -6.858 -12.222 1.00 98.62 185 MET A N 1
ATOM 1509 C CA . MET A 1 185 ? 10.021 -6.836 -10.846 1.00 98.62 185 MET A CA 1
ATOM 1510 C C . MET A 1 185 ? 11.266 -7.709 -10.670 1.00 98.62 185 MET A C 1
ATOM 1512 O O . MET A 1 185 ? 12.217 -7.258 -10.039 1.00 98.62 185 MET A O 1
ATOM 1516 N N . ASP A 1 186 ? 11.318 -8.896 -11.277 1.00 98.62 186 ASP A N 1
ATOM 1517 C CA . ASP A 1 186 ? 12.492 -9.774 -11.222 1.00 98.62 186 ASP A CA 1
ATOM 1518 C C . ASP A 1 186 ? 13.729 -9.104 -11.832 1.00 98.62 186 ASP A C 1
ATOM 1520 O O . ASP A 1 186 ? 14.811 -9.127 -11.238 1.00 98.62 186 ASP A O 1
ATOM 1524 N N . LYS A 1 187 ? 13.575 -8.440 -12.986 1.00 98.56 187 LYS A N 1
ATOM 1525 C CA . LYS A 1 187 ? 14.667 -7.688 -13.620 1.00 98.56 187 LYS A CA 1
ATOM 1526 C C . LYS A 1 187 ? 15.097 -6.491 -12.780 1.00 98.56 187 LYS A C 1
ATOM 1528 O O . LYS A 1 187 ? 16.292 -6.303 -12.572 1.00 98.56 187 LYS A O 1
ATOM 1533 N N . LEU A 1 188 ? 14.152 -5.706 -12.263 1.00 98.62 188 LEU A N 1
ATOM 1534 C CA . LEU A 1 188 ? 14.458 -4.561 -11.401 1.00 98.62 188 LEU A CA 1
ATOM 1535 C C . LEU A 1 188 ? 15.199 -5.007 -10.135 1.00 98.62 188 LEU A C 1
ATOM 1537 O O . LEU A 1 188 ? 16.260 -4.470 -9.837 1.00 98.62 188 LEU A O 1
ATOM 1541 N N . ILE A 1 189 ? 14.712 -6.041 -9.442 1.00 98.62 189 ILE A N 1
ATOM 1542 C CA . ILE A 1 189 ? 15.385 -6.620 -8.270 1.00 98.62 189 ILE A CA 1
ATOM 1543 C C . ILE A 1 189 ? 16.793 -7.098 -8.638 1.00 98.62 189 ILE A C 1
ATOM 1545 O O . ILE A 1 189 ? 17.730 -6.886 -7.871 1.00 98.62 189 ILE A O 1
ATOM 1549 N N . HIS A 1 190 ? 16.962 -7.738 -9.794 1.00 98.44 190 HIS A N 1
ATOM 1550 C CA . HIS A 1 190 ? 18.262 -8.229 -10.233 1.00 98.44 190 HIS A CA 1
ATOM 1551 C C . HIS A 1 190 ? 19.261 -7.102 -10.510 1.00 98.44 190 HIS A C 1
ATOM 1553 O O . HIS A 1 190 ? 20.390 -7.167 -10.031 1.00 98.44 190 HIS A O 1
ATOM 1559 N N . TYR A 1 191 ? 18.870 -6.095 -11.292 1.00 98.56 191 TYR A N 1
ATOM 1560 C CA . TYR A 1 191 ? 19.784 -5.054 -11.762 1.00 98.56 191 TYR A CA 1
ATOM 1561 C C . TYR A 1 191 ? 20.018 -3.939 -10.743 1.00 98.56 191 TYR A C 1
ATOM 1563 O O . TYR A 1 191 ? 21.129 -3.430 -10.684 1.00 98.56 191 TYR A O 1
ATOM 1571 N N . VAL A 1 192 ? 19.033 -3.597 -9.906 1.00 98.25 192 VAL A N 1
ATOM 1572 C CA . VAL A 1 192 ? 19.205 -2.584 -8.845 1.00 98.25 192 VAL A CA 1
ATOM 1573 C C . VAL A 1 192 ? 20.147 -3.073 -7.737 1.00 98.25 192 VAL A C 1
ATOM 1575 O O . VAL A 1 192 ? 20.807 -2.266 -7.094 1.00 98.25 192 VAL A O 1
ATOM 1578 N N . ASN A 1 193 ? 20.226 -4.389 -7.508 1.00 97.25 193 ASN A N 1
ATOM 1579 C CA . ASN A 1 193 ? 21.084 -4.982 -6.473 1.00 97.25 193 ASN A CA 1
ATOM 1580 C C . ASN A 1 193 ? 22.478 -5.404 -6.975 1.00 97.25 193 ASN A C 1
ATOM 1582 O O . ASN A 1 193 ? 23.215 -6.050 -6.225 1.00 97.25 193 ASN A O 1
ATOM 1586 N N . LYS A 1 194 ? 22.820 -5.109 -8.231 1.00 92.62 194 LYS A N 1
ATOM 1587 C CA . LYS A 1 194 ? 24.160 -5.341 -8.785 1.00 92.62 194 LYS A CA 1
ATOM 1588 C C . LYS A 1 194 ? 25.045 -4.120 -8.607 1.00 92.62 194 LYS A C 1
ATOM 1590 O O . LYS A 1 194 ? 26.247 -4.348 -8.347 1.00 92.62 194 LYS A O 1
#

Radius of gyration: 19.09 Å; chains: 1; bounding box: 46×43×58 Å

Secondary structure (DSSP, 8-state):
-----SS-SSS---SSS--HHHHHHHHHHHHHHHHHHH-----EEE-SSSSS--HHHHIIIIITTT-SEEEES---HHHHHHHHHTT-SEEEEE--TTTGGGGEEEEEE-SS-SSPPTT----TTS--------TTSS---HHHHHHHHHHHHHHHHHTSSSS--------TT--TTHHHHHHHHHHHHHHHT-